Protein AF-A0A2I4AKD5-F1 (afdb_monomer)

Foldseek 3Di:
DDPCCVQWVQDFDDQPPLLPPDDPVLQQLLFQKAWDWDWAQDPDDRDIDTDDATFIFGFQNAVQLLLDADEPDQPDWFWEFADQDPPDPDGPDTDIDRNVSSVSLLVLLCVFAPVSVPPDHDPHHHYPDPPDPPPDDPPDDDPDDPDPPDDDVPPVPPPPPPVVPPPDDDDDDDDDDDDDDDDDDDDDDDDDDDDDDDDDDPPDDPDDDPDDDPDPCPDPDPPPVCVVVVVVPPRYHYGNRRPPTDTDDPQPDPLSVCSNRCSRVVNSPSDQNDDTPDDDDLVRSVCCVCPDPDNPQVPDPSSVVVSVNVNVVSVVVVVVVVCVVVPPDPDPPPD

Radius of gyration: 32.03 Å; Cα contacts (8 Å, |Δi|>4): 326; chains: 1; bounding box: 105×58×91 Å

Organism: Austrofundulus limnaeus (NCBI:txid52670)

InterPro domains:
  IPR046700 Domain of unknown function DUF6570 [PF20209] (1-125)

Secondary structure (DSSP, 8-state):
--HHHHHTT---PPPPHHHHT--HHHHHHT-SEEEEEEEEE-SSSS-EEEEEEEEEEE--HHHHHHTSPBPSSTT--EEEEE-SSTT-S--SEEEEE-HHHHHHHHHHHHHH-GGGTT----SS--B--TTS---------------S----TTGGGSSSSSSSSTTSS----------------------------------------SS------S----S-HHHHHHHTSS-EEEE-TTTTPPPB-TTTSTTHHHHH-TTT-TTS-S-TTS--SS---HHHHHHHHHTSSS-TTTS-HHHHHHHHHHHHHHHHHHHHHHHHHHT----SS--

Solvent-accessible surface area (backbone atoms only — not comparable to full-atom values): 21832 Å² total; per-residue (Å²): 131,60,70,71,33,73,73,37,60,50,68,78,77,80,65,54,77,60,48,64,84,57,51,75,62,46,50,55,58,73,12,50,20,49,76,47,62,47,74,40,77,44,100,65,83,90,40,74,42,77,56,79,70,76,42,34,21,46,30,46,40,50,68,47,55,70,73,46,64,31,61,92,47,80,86,48,67,45,39,36,33,40,24,75,39,79,88,48,92,66,60,81,46,76,46,68,38,44,59,56,53,52,52,48,29,50,57,50,34,36,76,54,14,73,92,34,57,84,65,69,74,78,92,77,54,61,72,60,49,96,86,56,77,91,80,76,79,86,86,72,87,76,91,72,81,79,75,93,80,81,81,73,82,74,71,80,72,71,72,76,67,68,73,69,69,79,79,74,83,86,90,83,83,88,80,90,87,88,85,87,83,87,84,85,85,90,78,91,82,86,90,86,88,84,87,89,81,95,80,80,78,93,80,73,82,92,79,74,80,96,64,97,65,83,74,85,63,91,66,88,66,70,81,53,63,61,64,58,60,52,63,73,43,92,64,67,47,78,45,32,45,42,46,97,49,64,72,53,57,74,93,76,43,81,59,45,68,22,36,42,36,41,62,82,22,48,56,51,62,57,47,89,86,57,92,49,87,60,87,73,51,63,66,58,49,48,50,57,46,46,72,35,93,62,45,75,46,58,72,32,66,68,52,47,54,50,51,50,50,56,37,50,53,51,51,51,52,50,52,52,54,51,48,60,62,67,65,56,70,80,60,92,68,90,120

Sequence (335 aa):
MPALAVANQMGLSEIPPELKDLNIMERHLISKCIPFAKIIPLPKGRQNLIRGNVVCVPSEIEQTVDALPRLRSESQVMRIKLKRKLCYKGHQLFQTVTWSKLIHALHKLKQIHPQYQNVTIRDEPLLCDPTLNDDDDDDENDNISMDDDDYDEADLMQVDSCEREALCESGREQDVDMVSCDGEEAERLQNEHPEQNDEENDEGQESSLPNGGYALESCLQPLDIGEEMLAFNDNVYCVAPAEGNNPVSFFRTPKLEAMAFPVQFPTGQNTLDEQRRIKVTPSTYFKSRLFNVDDRFARDTNYLFFAQFVTEIHLAKSSMTVQLRKGKTQTKDGR

Structure (mmCIF, N/CA/C/O backbone):
data_AF-A0A2I4AKD5-F1
#
_entry.id   AF-A0A2I4AKD5-F1
#
loop_
_atom_site.group_PDB
_atom_site.id
_atom_site.type_symbol
_atom_site.label_atom_id
_atom_site.label_alt_id
_atom_site.label_comp_id
_atom_site.label_asym_id
_atom_site.label_entity_id
_atom_site.label_seq_id
_atom_site.pdbx_PDB_ins_code
_atom_site.Cartn_x
_atom_site.Cartn_y
_atom_site.Cartn_z
_atom_site.occupancy
_atom_site.B_iso_or_equiv
_atom_site.auth_seq_id
_atom_site.auth_comp_id
_atom_site.auth_asym_id
_atom_site.auth_atom_id
_atom_site.pdbx_PDB_model_num
ATOM 1 N N . ME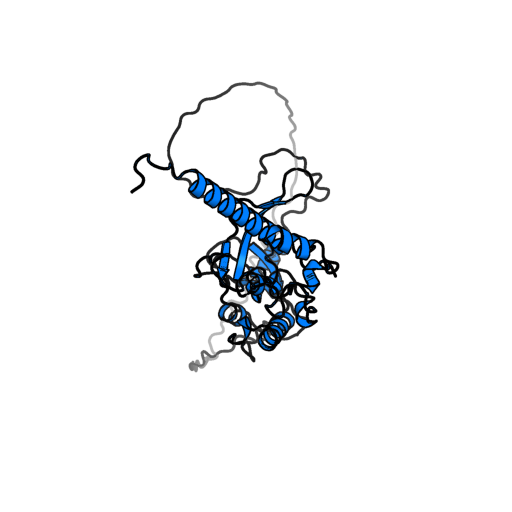T A 1 1 ? -7.512 -18.763 15.141 1.00 58.34 1 MET A N 1
ATOM 2 C CA . MET A 1 1 ? -8.076 -17.438 14.791 1.00 58.34 1 MET A CA 1
ATOM 3 C C . MET A 1 1 ? -8.796 -16.878 16.019 1.00 58.34 1 MET A C 1
ATOM 5 O O . MET A 1 1 ? -9.545 -17.639 16.622 1.00 58.34 1 MET A O 1
ATOM 9 N N . PRO A 1 2 ? -8.562 -15.620 16.440 1.00 66.06 2 PRO A N 1
ATOM 10 C CA . PRO A 1 2 ? -9.237 -15.038 17.605 1.00 66.06 2 PRO A CA 1
ATOM 11 C C . PRO A 1 2 ? -10.765 -15.011 17.437 1.00 66.06 2 PRO A C 1
ATOM 13 O O . PRO A 1 2 ? -11.256 -14.732 16.344 1.00 66.06 2 PRO A O 1
ATOM 16 N N . ALA A 1 3 ? -11.526 -15.234 18.514 1.00 69.62 3 ALA A N 1
ATOM 17 C CA . ALA A 1 3 ? -12.996 -15.278 18.464 1.00 69.62 3 ALA A CA 1
ATOM 18 C C . ALA A 1 3 ? -13.619 -13.992 17.881 1.00 69.62 3 ALA A C 1
ATOM 20 O O . ALA A 1 3 ? -14.575 -14.047 17.108 1.00 69.62 3 ALA A O 1
ATOM 21 N N . LEU A 1 4 ? -13.018 -12.833 18.180 1.00 70.81 4 LEU A N 1
ATOM 22 C CA . LEU A 1 4 ? -13.446 -11.533 17.658 1.00 70.81 4 LEU A CA 1
ATOM 23 C C . LEU A 1 4 ? -13.273 -11.421 16.134 1.00 70.81 4 LEU A C 1
ATOM 25 O O . LEU A 1 4 ? -14.047 -10.715 15.494 1.00 70.81 4 LEU A O 1
ATOM 29 N N . ALA A 1 5 ? -12.292 -12.123 15.556 1.00 66.62 5 ALA A N 1
ATOM 30 C CA . ALA A 1 5 ? -12.045 -12.135 14.116 1.00 66.62 5 ALA A CA 1
ATOM 31 C C . ALA A 1 5 ? -13.029 -13.035 13.359 1.00 66.62 5 ALA A C 1
ATOM 33 O O . ALA A 1 5 ? -13.502 -12.649 12.289 1.00 66.62 5 ALA A O 1
ATOM 34 N N . VAL A 1 6 ? -13.390 -14.180 13.950 1.00 69.56 6 VAL A N 1
ATOM 35 C CA . VAL A 1 6 ? -14.390 -15.110 13.397 1.00 69.56 6 VAL A CA 1
ATOM 36 C C . VAL A 1 6 ? -15.778 -14.462 13.368 1.00 69.56 6 VAL A C 1
ATOM 38 O O . VAL A 1 6 ? -16.487 -14.555 12.371 1.00 69.56 6 VAL A O 1
ATOM 41 N N . ALA A 1 7 ? -16.158 -13.749 14.432 1.00 74.12 7 ALA A N 1
ATOM 42 C CA . ALA A 1 7 ? -17.488 -13.150 14.549 1.00 74.12 7 ALA A CA 1
ATOM 43 C C . ALA A 1 7 ? -17.698 -11.869 13.709 1.00 74.12 7 ALA A C 1
ATOM 45 O O . ALA A 1 7 ? -18.845 -11.508 13.442 1.00 74.12 7 ALA A O 1
ATOM 46 N N . ASN A 1 8 ? -16.624 -11.174 13.300 1.00 83.00 8 ASN A N 1
ATOM 47 C CA . ASN A 1 8 ? -16.691 -9.822 12.715 1.00 83.00 8 ASN A CA 1
ATOM 48 C C . ASN A 1 8 ? -16.028 -9.672 11.341 1.00 83.00 8 ASN A C 1
ATOM 50 O O . ASN A 1 8 ? -15.549 -8.581 11.030 1.00 83.00 8 ASN A O 1
ATOM 54 N N . GLN A 1 9 ? -15.977 -10.732 10.528 1.00 80.75 9 GLN A N 1
ATOM 55 C CA . GLN A 1 9 ? -15.453 -10.629 9.156 1.00 80.75 9 GLN A CA 1
ATOM 56 C C . GLN A 1 9 ? -14.044 -9.995 9.146 1.00 80.75 9 GLN A C 1
ATOM 58 O O . GLN A 1 9 ? -13.773 -8.987 8.501 1.00 80.75 9 GLN A O 1
ATOM 63 N N . MET A 1 10 ? -13.136 -10.532 9.969 1.00 84.62 10 MET A N 1
ATOM 64 C CA . MET A 1 10 ? -11.718 -10.134 9.959 1.00 84.62 10 MET A CA 1
ATOM 65 C C . MET A 1 10 ? -10.811 -11.282 9.511 1.00 84.62 10 MET A C 1
ATOM 67 O O . MET A 1 10 ? -9.603 -11.250 9.746 1.00 84.62 10 MET A O 1
ATOM 71 N N . GLY A 1 11 ? -11.381 -12.290 8.844 1.00 86.44 11 GLY A N 1
ATOM 72 C CA . GLY A 1 11 ? -10.611 -13.338 8.182 1.00 86.44 11 GLY A CA 1
ATOM 73 C C . GLY A 1 11 ? -9.658 -12.754 7.136 1.00 86.44 11 GLY A C 1
ATOM 74 O O . GLY A 1 11 ? -9.883 -11.661 6.609 1.00 86.44 11 GLY A O 1
ATOM 75 N N . LEU A 1 12 ? -8.577 -13.472 6.859 1.00 89.38 12 LEU A N 1
ATOM 76 C CA . LEU A 1 12 ? -7.637 -13.135 5.795 1.00 89.38 12 LEU A CA 1
ATOM 77 C C . LEU A 1 12 ? -7.824 -14.116 4.648 1.00 89.38 12 LEU A C 1
ATOM 79 O O . LEU A 1 12 ? -7.925 -15.316 4.890 1.00 89.38 12 LEU A O 1
ATOM 83 N N . SER A 1 13 ? -7.867 -13.604 3.420 1.00 91.25 13 SER A N 1
ATOM 84 C CA . SER A 1 13 ? -7.759 -14.446 2.232 1.00 91.25 13 SER A CA 1
ATOM 85 C C . SER A 1 13 ? -6.303 -14.862 2.029 1.00 91.25 13 SER A C 1
ATOM 87 O O . SER A 1 13 ? -5.375 -14.120 2.379 1.00 91.25 13 SER A O 1
ATOM 89 N N . GLU A 1 14 ? -6.087 -16.034 1.444 1.00 93.81 14 GLU A N 1
ATOM 90 C CA . GLU A 1 14 ? -4.750 -16.442 1.016 1.00 93.81 14 GLU A CA 1
ATOM 91 C C . GLU A 1 14 ? -4.187 -15.441 -0.000 1.00 93.81 14 GLU A C 1
ATOM 93 O O . GLU A 1 14 ? -4.936 -14.847 -0.782 1.00 93.81 14 GLU A O 1
ATOM 98 N N . ILE A 1 15 ? -2.873 -15.202 0.064 1.00 95.94 15 ILE A N 1
ATOM 99 C CA . ILE A 1 15 ? -2.183 -14.376 -0.930 1.00 95.94 15 ILE A CA 1
ATOM 100 C C . ILE A 1 15 ? -1.961 -15.257 -2.161 1.00 95.94 15 ILE A C 1
ATOM 102 O O . ILE A 1 15 ? -1.300 -16.290 -2.030 1.00 95.94 15 ILE A O 1
ATOM 106 N N . PRO A 1 16 ? -2.481 -14.873 -3.337 1.00 96.75 16 PRO A N 1
ATOM 107 C CA . PRO A 1 16 ? -2.185 -15.575 -4.574 1.00 96.75 16 PRO A CA 1
ATOM 108 C C . PRO A 1 16 ? -0.674 -15.632 -4.850 1.00 96.75 16 PRO A C 1
ATOM 110 O O . PRO A 1 16 ? 0.037 -14.682 -4.504 1.00 96.75 16 PRO A O 1
ATOM 113 N N . PRO A 1 17 ? -0.163 -16.703 -5.482 1.00 96.44 17 PRO A N 1
ATOM 114 C CA . PRO A 1 17 ? 1.266 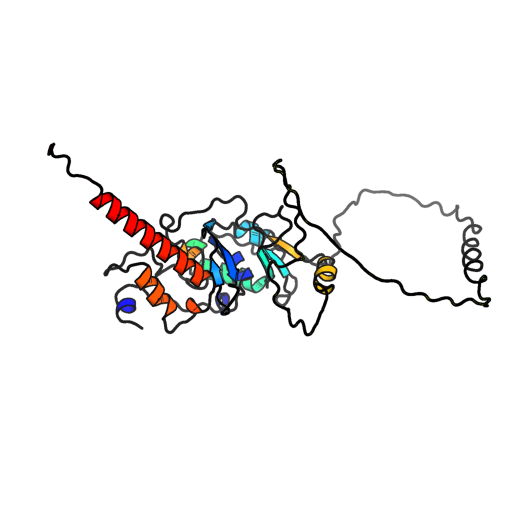-16.844 -5.767 1.00 96.44 17 PRO A CA 1
ATOM 115 C C . PRO A 1 17 ? 1.825 -15.671 -6.585 1.00 96.44 17 PRO A C 1
ATOM 117 O O . PRO A 1 17 ? 2.949 -15.244 -6.341 1.00 96.44 17 PRO A O 1
ATOM 120 N N . GLU A 1 18 ? 1.017 -15.081 -7.468 1.00 96.00 18 GLU A N 1
ATOM 121 C CA . GLU A 1 18 ? 1.384 -13.937 -8.308 1.00 96.00 18 GLU A CA 1
ATOM 122 C C . GLU A 1 18 ? 1.678 -12.661 -7.490 1.00 96.00 18 GLU A C 1
ATOM 124 O O . GLU A 1 18 ? 2.407 -11.787 -7.946 1.00 96.00 18 GLU A O 1
ATOM 129 N N . LEU A 1 19 ? 1.133 -12.550 -6.269 1.00 96.38 19 LEU A N 1
ATOM 130 C CA . LEU A 1 19 ? 1.314 -11.396 -5.375 1.00 96.38 19 LEU A CA 1
ATOM 131 C C . LEU A 1 19 ? 2.319 -11.650 -4.244 1.00 96.38 19 LEU A C 1
ATOM 133 O O . LEU A 1 19 ? 2.762 -10.710 -3.580 1.00 96.38 19 LEU A O 1
ATOM 137 N N . LYS A 1 20 ? 2.646 -12.917 -3.982 1.00 93.50 20 LYS A N 1
ATOM 138 C CA . LYS A 1 20 ? 3.402 -13.337 -2.797 1.00 93.50 20 LYS A CA 1
ATOM 139 C C . LYS A 1 20 ? 4.839 -12.816 -2.808 1.00 93.50 20 LYS A C 1
ATOM 141 O O . LYS A 1 20 ? 5.305 -12.300 -1.792 1.00 93.50 20 LYS A O 1
ATOM 146 N N . ASP A 1 21 ? 5.485 -12.890 -3.969 1.00 92.25 21 ASP A N 1
ATOM 147 C CA . ASP A 1 21 ? 6.924 -12.649 -4.135 1.00 92.25 21 ASP A CA 1
ATOM 148 C C . ASP A 1 21 ? 7.233 -11.297 -4.802 1.00 92.25 21 ASP A C 1
ATOM 150 O O . ASP A 1 21 ? 8.282 -11.130 -5.437 1.00 92.25 21 ASP A O 1
ATOM 154 N N . LEU A 1 22 ? 6.306 -10.339 -4.671 1.00 94.81 22 LEU A N 1
ATOM 155 C CA . LEU A 1 22 ? 6.487 -8.967 -5.137 1.00 94.81 22 LEU A CA 1
ATOM 156 C C . LEU A 1 22 ? 7.327 -8.154 -4.157 1.00 94.81 22 LEU A C 1
ATOM 158 O O . LEU A 1 22 ? 7.045 -8.126 -2.948 1.00 94.81 22 LEU A O 1
ATOM 162 N N . ASN A 1 23 ? 8.311 -7.438 -4.694 1.00 93.19 23 ASN A N 1
ATOM 163 C CA . ASN A 1 23 ? 9.131 -6.508 -3.931 1.00 93.19 23 ASN A CA 1
ATOM 164 C C . ASN A 1 23 ? 8.376 -5.201 -3.609 1.00 93.19 23 ASN A C 1
ATOM 166 O O . ASN A 1 23 ? 7.224 -5.001 -3.997 1.00 93.19 23 ASN A O 1
ATOM 170 N N . ILE A 1 24 ? 9.009 -4.307 -2.844 1.00 91.81 24 ILE A N 1
ATOM 171 C CA . ILE A 1 24 ? 8.368 -3.059 -2.416 1.00 91.81 24 ILE A CA 1
ATOM 172 C C . ILE A 1 24 ? 8.049 -2.140 -3.603 1.00 91.81 24 ILE A C 1
ATOM 174 O O . ILE A 1 24 ? 6.976 -1.540 -3.598 1.00 91.81 24 ILE A O 1
ATOM 178 N N . MET A 1 25 ? 8.903 -2.069 -4.628 1.00 92.81 25 MET A N 1
ATOM 179 C CA . MET A 1 25 ? 8.638 -1.282 -5.835 1.00 92.81 25 MET A CA 1
ATOM 180 C C . MET A 1 25 ? 7.449 -1.829 -6.630 1.00 92.81 25 MET A C 1
ATOM 182 O O . MET A 1 25 ? 6.505 -1.097 -6.907 1.00 92.81 25 MET A O 1
ATOM 186 N N . GLU A 1 26 ? 7.447 -3.128 -6.926 1.00 94.81 26 GLU A N 1
ATOM 187 C CA . GLU A 1 26 ? 6.365 -3.830 -7.624 1.00 94.81 26 GLU A CA 1
ATOM 188 C C . GLU A 1 26 ? 5.025 -3.626 -6.908 1.00 94.81 26 GLU A C 1
ATOM 190 O O . GLU A 1 26 ? 4.023 -3.303 -7.541 1.00 94.81 26 GLU A O 1
ATOM 195 N N . ARG A 1 27 ? 5.016 -3.712 -5.570 1.00 95.25 27 ARG A N 1
ATOM 196 C CA . ARG A 1 27 ? 3.836 -3.426 -4.738 1.00 95.25 27 ARG A CA 1
ATOM 197 C C . ARG A 1 27 ? 3.327 -1.992 -4.882 1.00 95.25 27 ARG A C 1
ATOM 199 O O . ARG A 1 27 ? 2.116 -1.790 -4.858 1.00 95.25 27 ARG A O 1
ATOM 206 N N . HIS A 1 28 ? 4.220 -1.009 -5.012 1.00 93.50 28 HIS A N 1
ATOM 207 C CA . HIS A 1 28 ? 3.832 0.389 -5.229 1.00 93.50 28 HIS A CA 1
ATOM 208 C C . HIS A 1 28 ? 3.265 0.601 -6.635 1.00 93.50 28 HIS A C 1
ATOM 210 O O . HIS A 1 28 ? 2.253 1.284 -6.769 1.00 93.50 28 HIS A O 1
ATOM 216 N N . LEU A 1 29 ? 3.863 -0.019 -7.657 1.00 94.56 29 LEU A N 1
ATOM 217 C CA . LEU A 1 29 ? 3.421 0.103 -9.050 1.00 94.56 29 LEU A CA 1
ATOM 218 C C . LEU A 1 29 ? 2.030 -0.497 -9.289 1.00 94.56 29 LEU A C 1
ATOM 220 O O . LEU A 1 29 ? 1.262 0.045 -10.076 1.00 94.56 29 LEU A O 1
ATOM 224 N N . ILE A 1 30 ? 1.669 -1.572 -8.581 1.00 96.06 30 ILE A N 1
ATOM 225 C CA . ILE A 1 30 ? 0.318 -2.154 -8.663 1.00 96.06 30 ILE A CA 1
ATOM 226 C C . ILE A 1 30 ? -0.694 -1.499 -7.720 1.00 96.06 30 ILE A C 1
ATOM 228 O O . ILE A 1 30 ? -1.870 -1.859 -7.749 1.00 96.06 30 ILE A O 1
ATOM 232 N N . SER A 1 31 ? -0.275 -0.604 -6.827 1.00 95.69 31 SER A N 1
ATOM 233 C CA . SER A 1 31 ? -1.166 -0.006 -5.834 1.00 95.69 31 SER A CA 1
ATOM 234 C C . SER A 1 31 ? -2.016 1.094 -6.464 1.00 95.69 31 SER A C 1
ATOM 236 O O . SER A 1 31 ? -1.486 1.964 -7.149 1.00 95.69 31 SER A O 1
ATOM 238 N N . LYS A 1 32 ? -3.333 1.097 -6.207 1.00 95.50 32 LYS A N 1
ATOM 239 C CA . LYS A 1 32 ? -4.233 2.179 -6.664 1.00 95.50 32 LYS A CA 1
ATOM 240 C C . LYS A 1 32 ? -4.112 3.432 -5.805 1.00 95.50 32 LYS A C 1
ATOM 242 O O . LYS A 1 32 ? -4.629 4.484 -6.179 1.00 95.50 32 LYS A O 1
ATOM 247 N N . CYS A 1 33 ? -3.468 3.336 -4.643 1.00 94.88 33 CYS A N 1
ATOM 248 C CA . CYS A 1 33 ? -3.247 4.482 -3.780 1.00 94.88 33 CYS A CA 1
ATOM 249 C C . CYS A 1 33 ? -1.945 4.348 -2.995 1.00 94.88 33 CYS A C 1
ATOM 251 O O . CYS A 1 33 ? -1.791 3.447 -2.183 1.00 94.88 33 CYS A O 1
ATOM 253 N N . ILE A 1 34 ? -1.015 5.276 -3.175 1.00 92.69 34 ILE A N 1
ATOM 254 C CA . ILE A 1 34 ? 0.286 5.204 -2.517 1.00 92.69 34 ILE A CA 1
ATOM 255 C C . ILE A 1 34 ? 0.242 6.012 -1.211 1.00 92.69 34 ILE A C 1
ATOM 257 O O . ILE A 1 34 ? -0.017 7.222 -1.250 1.00 92.69 34 ILE A O 1
ATOM 261 N N . PRO A 1 35 ? 0.483 5.383 -0.044 1.00 90.44 35 PRO A N 1
ATOM 262 C CA . PRO A 1 35 ? 0.664 6.099 1.208 1.00 90.44 35 PRO A CA 1
ATOM 263 C C . PRO A 1 35 ? 2.084 6.675 1.277 1.00 90.44 35 PRO A C 1
ATOM 265 O O . PRO A 1 35 ? 3.066 5.955 1.439 1.00 90.44 35 PRO A O 1
ATOM 268 N N . PHE A 1 36 ? 2.202 7.996 1.198 1.00 87.44 36 PH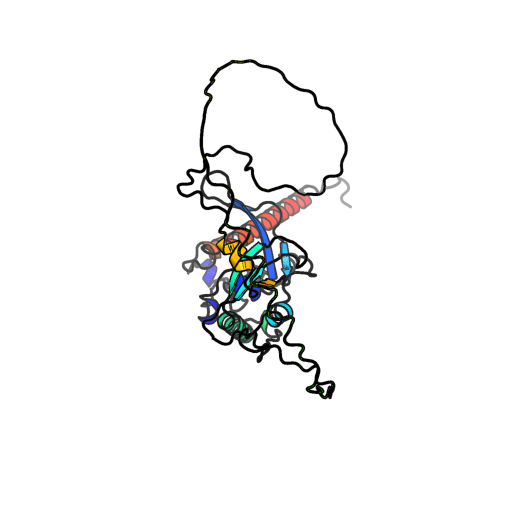E A N 1
ATOM 269 C CA . PHE A 1 36 ? 3.452 8.708 1.424 1.00 87.44 36 PHE A CA 1
ATOM 270 C C . PHE A 1 36 ? 3.589 9.089 2.896 1.00 87.44 36 PHE A C 1
ATOM 272 O O . PHE A 1 36 ? 2.750 9.795 3.460 1.00 87.44 36 PHE A O 1
ATOM 279 N N . ALA A 1 37 ? 4.692 8.657 3.500 1.00 86.69 37 ALA A N 1
ATOM 280 C CA . ALA A 1 37 ? 5.100 9.016 4.850 1.00 86.69 37 ALA A CA 1
ATOM 281 C C . ALA A 1 37 ? 6.598 9.343 4.860 1.00 86.69 37 ALA A C 1
ATOM 283 O O . ALA A 1 37 ? 7.380 8.713 4.146 1.00 86.69 37 ALA A O 1
ATOM 284 N N . LYS A 1 38 ? 7.019 10.313 5.681 1.00 85.75 38 LYS A N 1
ATOM 285 C CA . LYS A 1 38 ? 8.443 10.539 5.958 1.00 85.75 38 LYS A CA 1
ATOM 286 C C . LYS A 1 38 ? 8.826 9.709 7.178 1.00 85.75 38 LYS A C 1
ATOM 288 O O . LYS A 1 38 ? 8.549 10.105 8.306 1.00 85.75 38 LYS A O 1
ATOM 293 N N . ILE A 1 39 ? 9.427 8.552 6.936 1.00 84.94 39 ILE A N 1
ATOM 294 C CA . ILE A 1 39 ? 9.918 7.654 7.981 1.00 84.94 39 ILE A CA 1
ATOM 295 C C . ILE A 1 39 ? 11.392 7.980 8.213 1.00 84.94 39 ILE A C 1
ATOM 297 O O . ILE A 1 39 ? 12.177 7.962 7.270 1.00 84.94 39 ILE A O 1
ATOM 301 N N . ILE A 1 40 ? 11.758 8.306 9.450 1.00 85.56 40 ILE A N 1
ATOM 302 C CA . ILE A 1 40 ? 13.136 8.621 9.840 1.00 85.56 40 ILE A CA 1
ATOM 303 C C . ILE A 1 40 ? 13.626 7.633 10.903 1.00 85.56 40 ILE A C 1
ATOM 305 O O . ILE A 1 40 ? 12.863 7.313 11.819 1.00 85.56 40 ILE A O 1
ATOM 309 N N . PRO A 1 41 ? 14.874 7.148 10.829 1.00 88.88 41 PRO A N 1
ATOM 310 C CA . PRO A 1 41 ? 15.456 6.371 11.912 1.00 88.88 41 PRO A CA 1
ATOM 311 C C . PRO A 1 41 ? 15.703 7.269 13.129 1.00 88.88 41 PRO A C 1
ATOM 313 O O . PRO A 1 41 ? 16.150 8.410 13.005 1.00 88.88 41 PRO A O 1
ATOM 316 N N . LEU A 1 42 ? 15.401 6.761 14.321 1.00 87.75 42 LEU A N 1
ATOM 317 C CA . LEU A 1 42 ? 15.731 7.433 15.571 1.00 87.75 42 LEU A CA 1
ATOM 318 C C . LEU A 1 42 ? 17.205 7.189 15.935 1.00 87.75 42 LEU A C 1
ATOM 320 O O . LEU A 1 42 ? 17.713 6.091 15.695 1.00 87.75 42 LEU A O 1
ATOM 324 N N . PRO A 1 43 ? 17.884 8.156 16.589 1.00 87.62 43 PRO A N 1
ATOM 325 C CA . PRO A 1 43 ? 19.315 8.056 16.899 1.00 87.62 43 PRO A CA 1
ATOM 326 C C . PRO A 1 43 ? 19.712 6.827 17.726 1.00 87.62 43 PRO A C 1
ATOM 328 O O . PRO A 1 43 ? 20.869 6.417 17.721 1.00 87.62 43 PRO A O 1
ATOM 331 N N . LYS A 1 44 ? 18.774 6.250 18.488 1.00 87.19 44 LYS A N 1
ATOM 332 C CA . LYS A 1 44 ? 19.012 5.092 19.354 1.00 87.19 44 LYS A CA 1
ATOM 333 C C . LYS A 1 44 ? 17.883 4.076 19.213 1.00 87.19 44 LYS A C 1
ATOM 335 O O . LYS A 1 44 ? 16.717 4.440 19.103 1.00 87.19 44 LYS A O 1
ATOM 340 N N . GLY A 1 45 ? 18.239 2.794 19.282 1.00 80.94 45 GLY A N 1
ATOM 341 C CA . GLY A 1 45 ? 17.278 1.699 19.449 1.00 80.94 45 GLY A CA 1
ATOM 342 C C . GLY A 1 45 ? 16.768 1.031 18.171 1.00 80.94 45 GLY A C 1
ATOM 343 O O . GLY A 1 45 ? 15.853 0.223 18.274 1.00 80.94 45 GLY A O 1
ATOM 344 N N . ARG A 1 46 ? 17.339 1.323 16.988 1.00 82.75 46 ARG A N 1
ATOM 345 C CA . ARG A 1 46 ? 16.892 0.764 15.686 1.00 82.75 46 ARG A CA 1
ATOM 346 C C . ARG A 1 46 ? 15.391 0.978 15.414 1.00 82.75 46 ARG A C 1
ATOM 348 O O . ARG A 1 46 ? 14.771 0.215 14.680 1.00 82.75 46 ARG A O 1
ATOM 355 N N . GLN A 1 47 ? 14.803 1.992 16.048 1.00 86.75 47 GLN A N 1
ATOM 356 C CA . GLN A 1 47 ? 13.404 2.363 15.886 1.00 86.75 47 GLN A CA 1
ATOM 357 C C . GLN A 1 47 ? 13.276 3.440 14.817 1.00 86.75 47 GLN A C 1
ATOM 359 O O . GLN A 1 47 ? 14.167 4.267 14.651 1.00 86.75 47 GLN A O 1
ATOM 364 N N . ASN A 1 48 ? 12.134 3.450 14.142 1.00 86.62 48 ASN A N 1
ATOM 365 C CA . ASN A 1 48 ? 11.797 4.430 13.123 1.00 86.62 48 ASN A CA 1
ATOM 366 C C . ASN A 1 48 ? 10.609 5.278 13.610 1.00 86.62 48 ASN A C 1
ATOM 368 O O . ASN A 1 48 ? 9.714 4.769 14.284 1.00 86.62 48 ASN A O 1
ATOM 372 N N . LEU A 1 49 ? 10.598 6.563 13.262 1.00 84.94 49 LEU A N 1
ATOM 373 C CA . LEU A 1 49 ? 9.557 7.536 13.592 1.00 84.94 49 LEU A CA 1
ATOM 374 C C . LEU A 1 49 ? 8.919 8.079 12.307 1.00 84.94 49 LEU A C 1
ATOM 376 O O . LEU A 1 49 ? 9.620 8.372 11.340 1.00 84.94 49 LEU A O 1
ATOM 380 N N . ILE A 1 50 ? 7.600 8.289 12.317 1.00 85.94 50 ILE A N 1
ATOM 381 C CA . ILE A 1 50 ? 6.929 9.093 11.288 1.00 85.94 50 ILE A CA 1
ATOM 382 C C . ILE A 1 50 ? 7.118 10.573 11.618 1.00 85.94 50 ILE A C 1
ATOM 384 O O . ILE A 1 50 ? 6.707 11.041 12.679 1.00 85.94 50 ILE A O 1
ATOM 388 N N . ARG A 1 51 ? 7.693 11.331 10.686 1.00 84.75 51 ARG A N 1
ATOM 389 C CA . ARG A 1 51 ? 7.760 12.790 10.754 1.00 84.75 51 ARG A CA 1
ATOM 390 C C . ARG A 1 51 ? 6.666 13.399 9.879 1.00 84.75 51 ARG A C 1
ATOM 392 O O . ARG A 1 51 ? 6.717 13.307 8.657 1.00 84.75 51 ARG A O 1
ATOM 399 N N . GLY A 1 52 ? 5.718 14.090 10.505 1.00 83.81 52 GLY A N 1
ATOM 400 C CA . GLY A 1 52 ? 4.632 14.777 9.805 1.00 83.81 52 GLY A CA 1
ATOM 401 C C . GLY A 1 52 ? 3.441 13.870 9.489 1.00 83.81 52 GLY A C 1
ATOM 402 O O . GLY A 1 52 ? 3.188 12.891 10.184 1.00 83.81 52 GLY A O 1
ATOM 403 N N . ASN A 1 53 ? 2.674 14.245 8.466 1.00 82.38 53 ASN A N 1
ATOM 404 C CA . ASN A 1 53 ? 1.420 13.587 8.102 1.00 82.38 53 ASN A CA 1
ATOM 405 C C . ASN A 1 53 ? 1.652 12.405 7.143 1.00 82.38 53 ASN A C 1
ATOM 407 O O . ASN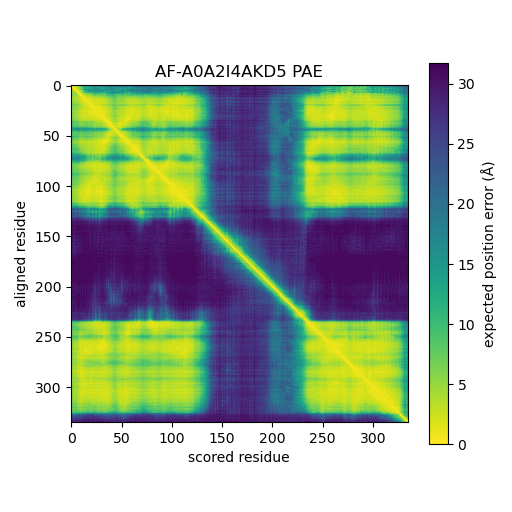 A 1 53 ? 2.559 12.464 6.312 1.00 82.38 53 ASN A O 1
ATOM 411 N N . VAL A 1 54 ? 0.793 11.381 7.198 1.00 87.31 54 VAL A N 1
ATOM 412 C CA . VAL A 1 54 ? 0.724 10.354 6.145 1.00 87.31 54 VAL A CA 1
ATOM 413 C C . VAL A 1 54 ? -0.350 10.763 5.147 1.00 87.31 54 VAL A C 1
ATOM 415 O O . VAL A 1 54 ? -1.509 10.974 5.512 1.00 87.31 54 VAL A O 1
ATOM 418 N N . VAL A 1 55 ? 0.031 10.886 3.879 1.00 88.56 55 VAL A N 1
ATOM 419 C CA . VAL A 1 55 ? -0.876 11.281 2.796 1.00 88.56 55 VAL A CA 1
ATOM 420 C C . VAL A 1 55 ? -1.042 10.128 1.822 1.00 88.56 55 VAL A C 1
ATOM 422 O O . VAL A 1 55 ? -0.068 9.548 1.367 1.00 88.56 55 VAL A O 1
ATOM 425 N N . CYS A 1 56 ? -2.283 9.770 1.521 1.00 91.75 56 CYS A N 1
ATOM 426 C CA . CYS A 1 56 ? -2.595 8.721 0.557 1.00 91.75 56 CYS A CA 1
ATOM 427 C C . CYS A 1 56 ? -2.961 9.397 -0.759 1.00 91.75 56 CYS A C 1
ATOM 429 O O . CYS A 1 56 ? -3.873 10.221 -0.766 1.00 91.75 56 CYS A O 1
ATOM 431 N N . VAL A 1 57 ? -2.252 9.100 -1.843 1.00 93.44 57 VAL A N 1
ATOM 432 C CA . VAL A 1 57 ? -2.487 9.737 -3.148 1.00 93.44 57 VAL A CA 1
ATOM 433 C C . VAL A 1 57 ? -2.866 8.661 -4.166 1.00 93.44 57 VAL A C 1
ATOM 435 O O . VAL A 1 57 ? -2.208 7.619 -4.198 1.00 93.44 57 VAL A O 1
ATOM 438 N N . PRO A 1 58 ? -3.942 8.844 -4.950 1.00 95.38 58 PRO A N 1
ATOM 439 C CA . PRO A 1 58 ? -4.297 7.927 -6.028 1.00 95.38 58 PRO A CA 1
ATOM 440 C C . PRO A 1 58 ? -3.159 7.755 -7.039 1.00 95.38 58 PRO A C 1
ATOM 442 O O . PRO A 1 58 ? -2.413 8.694 -7.309 1.00 95.38 58 PRO A O 1
ATOM 445 N N . SER A 1 59 ? -3.037 6.544 -7.567 1.00 94.38 59 SER A N 1
ATOM 446 C CA . SER A 1 59 ? -1.990 6.135 -8.503 1.00 94.38 59 SER A CA 1
ATOM 447 C C . SER A 1 59 ? -2.589 5.856 -9.881 1.00 94.38 59 SER A C 1
ATOM 449 O O . SER A 1 59 ? -3.549 5.087 -9.990 1.00 94.38 59 SER A O 1
ATOM 451 N N . GLU A 1 60 ? -2.001 6.445 -10.919 1.00 94.00 60 GLU A N 1
ATOM 452 C CA . GLU A 1 60 ? -2.309 6.184 -12.326 1.00 94.00 60 GLU A CA 1
ATOM 453 C C . GLU A 1 60 ? -1.544 4.945 -12.806 1.00 94.00 60 GLU A C 1
ATOM 455 O O . GLU A 1 60 ? -0.520 5.032 -13.489 1.00 94.00 60 GLU A O 1
ATOM 460 N N . ILE A 1 61 ? -2.032 3.767 -12.401 1.00 92.50 61 ILE A N 1
ATOM 461 C CA . ILE A 1 61 ? -1.392 2.476 -12.705 1.00 92.50 61 ILE A CA 1
ATOM 462 C C . ILE A 1 61 ? -1.221 2.294 -14.214 1.00 92.50 61 ILE A C 1
ATOM 464 O O . ILE A 1 61 ? -0.145 1.915 -14.655 1.00 92.50 61 ILE A O 1
ATOM 468 N N . GLU A 1 62 ? -2.261 2.577 -14.998 1.00 91.00 62 GLU A N 1
ATOM 469 C CA . GLU A 1 62 ? -2.274 2.334 -16.447 1.00 91.00 62 GLU A CA 1
ATOM 470 C C . GLU A 1 62 ? -1.185 3.146 -17.143 1.00 91.00 62 GLU A C 1
ATOM 472 O O . GLU A 1 62 ? -0.310 2.579 -17.782 1.00 91.00 62 GLU A O 1
ATOM 477 N N . GLN A 1 63 ? -1.158 4.459 -16.905 1.00 89.81 63 GLN A N 1
ATOM 478 C CA . GLN A 1 63 ? -0.153 5.359 -17.475 1.00 89.81 63 GLN A CA 1
ATOM 479 C C . GLN A 1 63 ? 1.269 4.961 -17.062 1.00 89.81 63 GLN A C 1
ATOM 481 O O . GLN A 1 63 ? 2.199 5.033 -17.859 1.00 89.81 63 GLN A O 1
ATOM 486 N N . THR A 1 64 ? 1.438 4.527 -15.812 1.00 89.75 64 THR A N 1
ATOM 487 C CA . THR A 1 64 ? 2.753 4.169 -15.271 1.00 89.75 64 THR A CA 1
ATOM 488 C C . THR A 1 64 ? 3.269 2.856 -15.837 1.00 89.75 64 THR A C 1
ATOM 490 O O . THR A 1 64 ? 4.447 2.751 -16.161 1.00 89.75 64 THR A O 1
ATOM 493 N N . VAL A 1 65 ? 2.405 1.848 -15.927 1.00 87.81 65 VAL A N 1
ATOM 494 C CA . VAL A 1 65 ? 2.752 0.535 -16.475 1.00 87.81 65 VAL A CA 1
ATOM 495 C C . VAL A 1 65 ? 2.972 0.656 -17.980 1.00 87.81 65 VAL A C 1
ATOM 497 O O . VAL A 1 65 ? 3.960 0.138 -18.474 1.00 87.81 65 VAL A O 1
ATOM 500 N N . ASP A 1 66 ? 2.139 1.418 -18.687 1.00 86.00 66 ASP A N 1
ATOM 501 C CA . ASP A 1 66 ? 2.262 1.651 -20.130 1.00 86.00 66 ASP A CA 1
ATOM 502 C C . ASP A 1 66 ? 3.541 2.398 -20.531 1.00 86.00 66 ASP A C 1
ATOM 504 O O . ASP A 1 66 ? 4.021 2.232 -21.651 1.00 86.00 66 ASP A O 1
ATOM 508 N N . ALA A 1 67 ? 4.084 3.229 -19.637 1.00 85.56 67 ALA A N 1
ATOM 509 C CA . ALA A 1 67 ? 5.345 3.934 -19.854 1.00 85.56 67 ALA A CA 1
ATOM 510 C C . ALA A 1 67 ? 6.580 3.030 -19.693 1.00 85.56 67 ALA A C 1
ATOM 512 O O . ALA A 1 67 ? 7.683 3.426 -20.067 1.00 85.56 67 ALA A O 1
ATOM 513 N N . LEU A 1 68 ? 6.421 1.841 -19.106 1.00 86.69 68 LEU A N 1
ATOM 514 C CA . LEU A 1 68 ? 7.505 0.885 -18.926 1.00 86.69 68 LEU A CA 1
ATOM 515 C C . LEU A 1 68 ? 7.546 -0.083 -20.117 1.00 86.69 68 LEU A C 1
ATOM 517 O O . LEU A 1 68 ? 6.513 -0.645 -20.490 1.00 86.69 68 LEU A O 1
ATOM 521 N N . PRO A 1 69 ? 8.723 -0.321 -20.711 1.00 82.44 69 PRO A N 1
ATOM 522 C CA . PRO A 1 69 ? 8.818 -1.213 -21.852 1.00 82.44 69 PRO A CA 1
ATOM 523 C C . PRO A 1 69 ? 8.748 -2.687 -21.450 1.00 82.44 69 PRO A C 1
ATOM 525 O O . PRO A 1 69 ? 9.099 -3.085 -20.334 1.00 82.44 69 PRO A O 1
ATOM 528 N N . ARG A 1 70 ? 8.368 -3.533 -22.413 1.00 76.75 70 ARG A N 1
ATOM 529 C CA . ARG A 1 70 ? 8.537 -4.979 -22.279 1.00 76.75 70 ARG A CA 1
ATOM 530 C C . ARG A 1 70 ? 9.987 -5.345 -22.551 1.00 76.75 70 ARG A C 1
ATOM 532 O O . ARG A 1 70 ? 10.580 -4.930 -23.540 1.00 76.75 70 ARG A O 1
ATOM 539 N N . LEU A 1 71 ? 10.517 -6.202 -21.691 1.00 75.06 71 LEU A N 1
ATOM 540 C CA . LEU A 1 71 ? 11.818 -6.836 -21.861 1.00 75.06 71 LEU A CA 1
ATOM 541 C C . LEU A 1 71 ? 11.697 -8.135 -22.677 1.00 75.06 71 LEU A C 1
ATOM 543 O O . LEU A 1 71 ? 10.695 -8.847 -22.569 1.00 75.06 71 LEU A O 1
ATOM 547 N N . ARG A 1 72 ? 12.735 -8.467 -23.460 1.00 71.12 72 ARG A N 1
ATOM 548 C CA . ARG A 1 72 ? 12.784 -9.665 -24.325 1.00 71.12 72 ARG A CA 1
ATOM 549 C C . ARG A 1 72 ? 12.690 -10.964 -23.522 1.00 71.12 72 ARG A C 1
ATOM 551 O O . ARG A 1 72 ? 12.022 -11.903 -23.946 1.00 71.12 72 ARG A O 1
ATOM 558 N N . SER A 1 73 ? 13.366 -11.024 -22.374 1.00 74.69 73 SER A N 1
ATOM 559 C CA . SER A 1 73 ? 13.367 -12.204 -21.504 1.00 74.69 73 SER A CA 1
ATOM 560 C C . SER A 1 73 ? 12.526 -11.984 -20.251 1.00 74.69 73 SER A C 1
ATOM 562 O O . SER A 1 73 ? 12.630 -10.952 -19.592 1.00 74.69 73 SER A O 1
ATOM 564 N N . GLU A 1 74 ? 11.775 -13.008 -19.843 1.00 74.31 74 GLU A N 1
ATOM 565 C CA . GLU A 1 74 ? 11.023 -13.009 -18.580 1.00 74.31 74 GLU A CA 1
ATOM 566 C C . GLU A 1 74 ? 11.918 -12.919 -17.335 1.00 74.31 74 GLU A C 1
ATOM 568 O O . GLU A 1 74 ? 11.437 -12.558 -16.261 1.00 74.31 74 GLU A O 1
ATOM 573 N N . SER A 1 75 ? 13.207 -13.248 -17.475 1.00 75.62 75 SER A N 1
ATOM 574 C CA . SER A 1 75 ? 14.206 -13.172 -16.405 1.00 75.62 75 SER A CA 1
ATOM 575 C C . SER A 1 75 ? 14.910 -11.817 -16.318 1.00 75.62 75 SER A C 1
ATOM 577 O O . SER A 1 75 ? 15.704 -11.605 -15.402 1.00 75.62 75 SER A O 1
ATOM 579 N N . GLN A 1 76 ? 14.689 -10.921 -17.284 1.00 78.06 76 GLN A N 1
ATOM 580 C CA . GLN A 1 76 ? 15.285 -9.590 -17.258 1.00 78.06 76 GLN A CA 1
ATOM 581 C C . GLN A 1 76 ? 14.572 -8.707 -16.229 1.00 78.06 76 GLN A C 1
ATOM 583 O O . GLN A 1 76 ? 13.374 -8.836 -15.968 1.00 78.06 76 GLN A O 1
ATOM 588 N N . VAL A 1 77 ? 15.338 -7.787 -15.648 1.00 86.25 77 VAL A N 1
ATOM 589 C CA . VAL A 1 77 ? 14.859 -6.838 -14.645 1.00 86.25 77 VAL A CA 1
ATOM 590 C C . VAL A 1 77 ? 15.145 -5.413 -15.102 1.00 86.25 77 VAL A C 1
ATOM 592 O O . VAL A 1 77 ? 16.206 -5.136 -15.656 1.00 86.25 77 VAL A O 1
ATOM 595 N N . MET A 1 78 ? 14.208 -4.503 -14.846 1.00 86.88 78 MET A N 1
ATOM 596 C CA . MET A 1 78 ? 14.354 -3.071 -15.119 1.00 86.88 78 MET A CA 1
ATOM 597 C C . MET A 1 78 ? 14.723 -2.337 -13.845 1.00 86.88 78 MET A C 1
ATOM 599 O O . MET A 1 78 ? 14.159 -2.620 -12.791 1.00 86.88 78 MET A O 1
ATOM 603 N N . ARG A 1 79 ? 15.622 -1.359 -13.926 1.00 89.94 79 ARG A N 1
ATOM 604 C CA . ARG A 1 79 ? 15.924 -0.481 -12.792 1.00 89.94 79 ARG A CA 1
ATOM 605 C C . ARG A 1 79 ? 14.954 0.690 -12.815 1.00 89.94 79 ARG A C 1
ATOM 607 O O . ARG A 1 79 ? 14.902 1.423 -13.796 1.00 89.94 79 ARG A O 1
ATOM 614 N N . ILE A 1 80 ? 14.186 0.855 -11.742 1.00 91.75 80 ILE A N 1
ATOM 615 C CA . ILE A 1 80 ? 13.126 1.860 -11.666 1.00 91.75 80 ILE A CA 1
ATOM 616 C C . ILE A 1 80 ? 13.381 2.799 -10.492 1.00 91.75 80 ILE A C 1
ATOM 618 O O . ILE A 1 80 ? 13.571 2.354 -9.359 1.00 91.75 80 ILE A O 1
ATOM 622 N N . LYS A 1 81 ? 13.346 4.107 -10.759 1.00 92.81 81 LYS A N 1
ATOM 623 C CA . LYS A 1 81 ? 13.303 5.182 -9.763 1.00 92.81 81 LYS A CA 1
ATOM 624 C C . LYS A 1 81 ? 11.852 5.632 -9.588 1.00 92.81 81 LYS A C 1
ATOM 626 O O . LYS A 1 81 ? 11.283 6.256 -10.481 1.00 92.81 81 LYS A O 1
ATOM 631 N N . LEU A 1 82 ? 11.264 5.354 -8.426 1.00 91.31 82 LEU A N 1
ATOM 632 C CA . LEU A 1 82 ? 9.966 5.900 -8.028 1.00 91.31 82 LEU A CA 1
ATOM 633 C C . LEU A 1 82 ? 10.160 7.310 -7.486 1.00 91.31 82 LEU A C 1
ATOM 635 O O . LEU A 1 82 ? 10.851 7.518 -6.483 1.00 91.31 82 LEU A O 1
ATOM 639 N N . LYS A 1 83 ? 9.527 8.282 -8.127 1.00 91.19 83 LYS A N 1
ATOM 640 C CA . LYS A 1 83 ? 9.631 9.701 -7.795 1.00 91.19 83 LYS A CA 1
ATOM 641 C C . LYS A 1 83 ? 8.267 10.229 -7.367 1.00 91.19 83 LYS A C 1
ATOM 643 O O . LYS A 1 83 ? 7.226 9.687 -7.719 1.00 91.19 83 LYS A O 1
ATOM 648 N N . ARG A 1 84 ? 8.273 11.313 -6.587 1.00 87.62 84 ARG A N 1
ATOM 649 C CA . ARG A 1 84 ? 7.038 12.045 -6.244 1.00 87.62 84 ARG A CA 1
ATOM 650 C C . ARG A 1 84 ? 6.526 12.873 -7.420 1.00 87.62 84 ARG A C 1
ATOM 652 O O . ARG A 1 84 ? 5.324 13.017 -7.588 1.00 87.62 84 ARG A O 1
ATOM 659 N N . LYS A 1 85 ? 7.468 13.428 -8.178 1.00 89.00 85 LYS A N 1
ATOM 660 C CA . LYS A 1 85 ? 7.277 14.125 -9.446 1.00 89.00 85 LYS A CA 1
ATOM 661 C C . LYS A 1 85 ? 8.454 13.794 -10.346 1.00 89.00 85 LYS A C 1
ATOM 663 O O . LYS A 1 85 ? 9.580 13.687 -9.843 1.00 89.00 85 LYS A O 1
ATOM 668 N N . LEU A 1 86 ? 8.226 13.663 -11.644 1.00 89.06 86 LEU A N 1
ATOM 669 C CA . LEU A 1 86 ? 9.282 13.365 -12.607 1.00 89.06 86 LEU A CA 1
ATOM 670 C C . LEU A 1 86 ? 10.353 14.465 -12.641 1.00 89.06 86 LEU A C 1
ATOM 672 O O . LEU A 1 86 ? 11.538 14.142 -12.735 1.00 89.06 86 LEU A O 1
ATOM 676 N N . CYS A 1 87 ? 9.962 15.732 -12.451 1.00 88.31 87 CYS A N 1
ATOM 677 C CA . CYS A 1 87 ? 10.864 16.890 -12.472 1.00 88.31 87 CYS A CA 1
ATOM 678 C C . CYS A 1 87 ? 11.842 16.981 -11.285 1.00 88.31 87 CYS A C 1
ATOM 680 O O . CYS A 1 87 ? 12.817 17.725 -11.349 1.00 88.31 87 CYS A O 1
ATOM 682 N N . TYR A 1 88 ? 11.613 16.253 -10.188 1.00 87.12 88 TYR A N 1
ATOM 683 C CA . TYR A 1 88 ? 12.492 16.316 -9.014 1.00 87.12 88 TYR A CA 1
ATOM 684 C C . TYR A 1 88 ? 13.799 15.566 -9.258 1.00 87.12 88 TYR A C 1
ATOM 686 O O . TYR A 1 88 ? 13.779 14.497 -9.844 1.00 87.12 88 TYR A O 1
ATOM 694 N N . LYS A 1 89 ? 14.948 16.060 -8.782 1.00 86.75 89 LYS A N 1
ATOM 695 C CA . LYS A 1 89 ? 16.223 15.328 -8.938 1.00 86.75 89 LYS A CA 1
ATOM 696 C C . LYS A 1 89 ? 16.238 14.025 -8.120 1.00 86.75 89 LYS A C 1
ATOM 698 O O . LYS A 1 89 ? 16.645 12.978 -8.617 1.00 86.75 89 LYS A O 1
ATOM 703 N N . GLY A 1 90 ? 15.724 14.078 -6.889 1.00 85.00 90 GLY A N 1
ATOM 704 C CA . GLY A 1 90 ? 15.655 12.931 -5.981 1.00 85.00 90 GLY A CA 1
ATOM 705 C C . GLY A 1 90 ? 14.584 11.895 -6.345 1.00 85.00 90 GLY A C 1
ATOM 706 O O . GLY A 1 90 ? 13.606 12.178 -7.043 1.00 85.00 90 GLY A O 1
ATOM 707 N N . HIS A 1 91 ? 14.749 10.686 -5.813 1.00 88.06 91 HIS A N 1
ATOM 708 C CA . HIS A 1 91 ? 13.784 9.590 -5.892 1.00 88.06 91 HIS A CA 1
ATOM 709 C C . HIS A 1 91 ? 13.457 9.083 -4.481 1.00 88.06 91 HIS A C 1
ATOM 711 O O . HIS A 1 91 ? 14.255 9.221 -3.560 1.00 88.06 91 HIS A O 1
ATOM 717 N N . GLN A 1 92 ? 12.262 8.529 -4.290 1.00 84.88 92 GLN A N 1
ATOM 718 C CA . GLN A 1 92 ? 11.844 7.963 -3.005 1.00 84.88 92 GLN A CA 1
ATOM 719 C C . GLN A 1 92 ? 12.302 6.515 -2.839 1.00 84.88 92 GLN A C 1
ATOM 721 O O . GLN A 1 92 ? 12.602 6.086 -1.729 1.00 84.88 92 GLN A O 1
ATOM 726 N N . LEU A 1 93 ? 12.288 5.755 -3.931 1.00 87.81 93 LEU A N 1
ATOM 727 C CA . LEU A 1 93 ? 12.669 4.352 -3.949 1.00 87.81 93 LEU A CA 1
ATOM 728 C C . LEU A 1 93 ? 13.382 4.065 -5.268 1.00 87.81 93 LEU A C 1
ATOM 730 O O . LEU A 1 93 ? 12.928 4.509 -6.322 1.00 87.81 93 LEU A O 1
ATOM 734 N N . PHE A 1 94 ? 14.483 3.327 -5.205 1.00 91.69 94 PHE A N 1
ATOM 735 C CA . PHE A 1 94 ? 15.205 2.840 -6.372 1.00 91.69 94 PHE A CA 1
ATOM 736 C C . PHE A 1 94 ? 15.392 1.339 -6.223 1.00 91.69 94 PHE A C 1
ATOM 738 O O . PHE A 1 94 ? 15.986 0.870 -5.255 1.00 91.69 94 PHE A O 1
ATOM 745 N N . GLN A 1 95 ? 14.786 0.575 -7.127 1.00 91.81 95 GLN A N 1
ATOM 746 C CA . GLN A 1 95 ? 14.820 -0.880 -7.071 1.00 91.81 95 GLN A CA 1
ATOM 747 C C . GLN A 1 95 ? 14.647 -1.473 -8.466 1.00 91.81 95 GLN A C 1
ATOM 749 O O . GLN A 1 95 ? 14.148 -0.822 -9.385 1.00 91.81 95 GLN A O 1
ATOM 754 N N . THR A 1 96 ? 15.046 -2.729 -8.618 1.00 91.25 96 THR A N 1
ATOM 755 C CA . THR A 1 96 ? 14.753 -3.519 -9.806 1.00 91.25 96 THR A CA 1
ATOM 756 C C . THR A 1 96 ? 13.317 -4.042 -9.796 1.00 91.25 96 THR A C 1
ATOM 758 O O . THR A 1 96 ? 12.759 -4.349 -8.744 1.00 91.25 96 THR A O 1
ATOM 761 N N . VAL A 1 97 ? 12.709 -4.158 -10.971 1.00 91.06 97 VAL A N 1
ATOM 762 C CA . VAL A 1 97 ? 11.347 -4.663 -11.173 1.00 91.06 97 VAL A CA 1
ATOM 763 C C . VAL A 1 97 ? 11.359 -5.688 -12.290 1.00 91.06 97 VAL A C 1
ATOM 765 O O . VAL A 1 97 ? 11.991 -5.477 -13.325 1.00 91.06 97 VAL A O 1
ATOM 768 N N . THR A 1 98 ? 10.648 -6.796 -12.088 1.00 90.00 98 THR A N 1
ATOM 769 C CA . THR A 1 98 ? 10.457 -7.801 -13.138 1.00 90.00 98 THR A CA 1
ATOM 770 C C . THR A 1 98 ? 9.141 -7.527 -13.858 1.00 90.00 98 THR A C 1
ATOM 772 O O . THR A 1 98 ? 8.075 -7.573 -13.240 1.00 90.00 98 THR A O 1
ATOM 775 N N . TRP A 1 99 ? 9.195 -7.273 -15.167 1.00 87.06 99 TRP A N 1
ATOM 776 C CA . TRP A 1 99 ? 8.006 -6.927 -15.956 1.00 87.06 99 TRP A CA 1
ATOM 777 C C . TRP A 1 99 ? 6.912 -8.004 -15.894 1.00 87.06 99 TRP A C 1
ATOM 779 O O . TRP A 1 99 ? 5.750 -7.712 -15.615 1.00 87.06 99 TRP A O 1
ATOM 789 N N . SER A 1 100 ? 7.293 -9.271 -16.069 1.00 88.00 100 SER A N 1
ATOM 790 C CA . SER A 1 100 ? 6.368 -10.412 -16.042 1.00 88.00 100 SER A CA 1
ATOM 791 C C . SER A 1 100 ? 5.612 -10.521 -14.712 1.00 88.00 100 SER A C 1
ATOM 793 O O . SER A 1 100 ? 4.395 -10.704 -14.705 1.00 88.00 100 SER A O 1
ATOM 795 N N . LYS A 1 101 ? 6.299 -10.334 -13.574 1.00 91.81 101 LYS A N 1
ATOM 796 C CA . LYS A 1 101 ? 5.669 -10.329 -12.242 1.00 91.81 101 LYS A CA 1
ATOM 797 C C . LYS A 1 101 ? 4.630 -9.222 -12.109 1.00 91.81 101 LYS A C 1
ATOM 799 O O . LYS A 1 101 ? 3.543 -9.476 -11.593 1.00 91.81 101 LYS A O 1
ATOM 804 N N . LEU A 1 102 ? 4.958 -8.019 -12.580 1.00 91.50 102 LEU A N 1
ATOM 805 C CA . LEU A 1 102 ? 4.073 -6.860 -12.514 1.00 91.50 102 LEU A CA 1
ATOM 806 C C . LEU A 1 102 ? 2.766 -7.116 -13.279 1.00 91.50 102 LEU A C 1
ATOM 808 O O . LEU A 1 102 ? 1.679 -6.931 -12.728 1.00 91.50 102 LEU A O 1
ATOM 812 N N . ILE A 1 103 ? 2.866 -7.616 -14.513 1.00 91.44 103 ILE A N 1
ATOM 813 C CA . ILE A 1 103 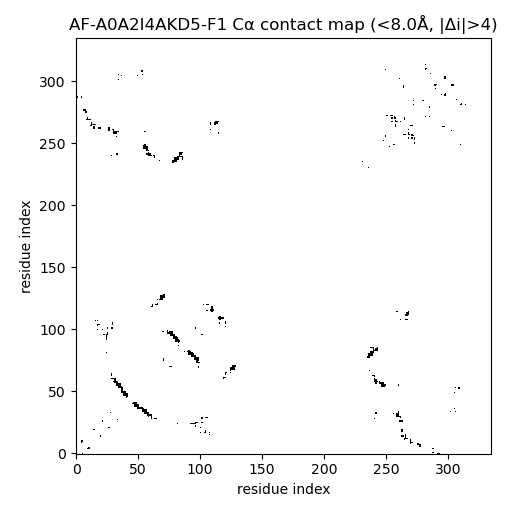? 1.703 -7.913 -15.358 1.00 91.44 103 ILE A CA 1
ATOM 814 C C . ILE A 1 103 ? 0.875 -9.071 -14.794 1.00 91.44 103 ILE A C 1
ATOM 816 O O . ILE A 1 103 ? -0.344 -8.945 -14.666 1.00 91.44 103 ILE A O 1
ATOM 820 N N . HIS A 1 104 ? 1.508 -10.169 -14.367 1.00 92.94 104 HIS A N 1
ATOM 821 C CA . HIS A 1 104 ? 0.795 -11.288 -13.741 1.00 92.94 104 HIS A CA 1
ATOM 822 C C . HIS A 1 104 ? 0.052 -10.863 -12.468 1.00 92.94 104 HIS A C 1
ATOM 824 O O . HIS A 1 104 ? -1.100 -11.255 -12.265 1.00 92.94 104 HIS A O 1
ATOM 830 N N . ALA A 1 105 ? 0.670 -10.023 -11.635 1.00 95.69 105 ALA A N 1
ATOM 831 C CA . ALA A 1 105 ? 0.044 -9.465 -10.443 1.00 95.69 105 ALA A CA 1
ATOM 832 C C . ALA A 1 105 ? -1.199 -8.629 -10.781 1.00 95.69 105 ALA A C 1
ATOM 834 O O . ALA A 1 105 ? -2.251 -8.805 -10.161 1.00 95.69 105 ALA A O 1
ATOM 835 N N . LEU A 1 106 ? -1.107 -7.754 -11.784 1.00 95.00 106 LEU A N 1
ATOM 836 C CA . LEU A 1 106 ? -2.218 -6.907 -12.221 1.00 95.00 106 LEU A CA 1
ATOM 837 C C . LEU A 1 106 ? -3.358 -7.718 -12.854 1.00 95.00 106 LEU A C 1
ATOM 839 O O . LEU A 1 106 ? -4.521 -7.504 -12.503 1.00 95.00 106 LEU A O 1
ATOM 843 N N . HIS A 1 107 ? -3.046 -8.703 -13.702 1.00 94.62 107 HIS A N 1
ATOM 844 C CA . HIS A 1 107 ? -4.034 -9.649 -14.234 1.00 94.62 107 HIS A CA 1
ATOM 845 C C . HIS A 1 107 ? -4.740 -10.407 -13.118 1.00 94.62 107 HIS A C 1
ATOM 847 O O . HIS A 1 107 ? -5.967 -10.542 -13.136 1.00 94.62 107 HIS A O 1
ATOM 853 N N . LYS A 1 108 ? -3.989 -10.853 -12.106 1.00 96.12 108 LYS A N 1
ATOM 854 C CA . LYS A 1 108 ? -4.578 -11.534 -10.961 1.00 96.12 108 LYS A CA 1
ATOM 855 C C . LYS A 1 108 ? -5.524 -10.620 -10.197 1.00 96.12 108 LYS A C 1
ATOM 857 O O . LYS A 1 108 ? -6.661 -11.010 -9.944 1.00 96.12 108 LYS A O 1
ATOM 862 N N . LEU A 1 109 ? -5.091 -9.400 -9.877 1.00 96.50 109 LEU A N 1
ATOM 863 C CA . LEU A 1 109 ? -5.912 -8.412 -9.176 1.00 96.50 109 LEU A CA 1
ATOM 864 C C . LEU A 1 109 ? -7.181 -8.062 -9.954 1.00 96.50 109 LEU A C 1
ATOM 866 O O . LEU A 1 109 ? -8.245 -7.986 -9.349 1.00 96.50 109 LEU A O 1
ATOM 870 N N . LYS A 1 110 ? -7.118 -7.941 -11.283 1.00 95.38 110 LYS A N 1
ATOM 871 C CA . LYS A 1 110 ? -8.297 -7.701 -12.128 1.00 95.38 110 LYS A CA 1
ATOM 872 C C . LYS A 1 110 ? -9.359 -8.801 -11.998 1.00 95.38 110 LYS A C 1
ATOM 874 O O . LYS A 1 110 ? -10.550 -8.503 -12.037 1.00 95.38 110 LYS A O 1
ATOM 879 N N . GLN A 1 111 ? -8.941 -10.052 -11.792 1.00 94.56 111 GLN A N 1
ATOM 880 C CA . GLN A 1 111 ? -9.849 -11.189 -11.603 1.00 94.56 111 GLN A CA 1
ATOM 881 C C . GLN A 1 111 ? -10.489 -11.219 -10.207 1.00 94.56 111 GLN A C 1
ATOM 883 O O . GLN A 1 111 ? -11.665 -11.557 -10.082 1.00 94.56 111 GLN A O 1
ATOM 888 N N . ILE A 1 112 ? -9.725 -10.907 -9.152 1.00 96.06 112 ILE A N 1
ATOM 889 C CA . ILE A 1 112 ? -10.144 -11.171 -7.759 1.00 96.06 112 ILE A CA 1
ATOM 890 C C . ILE A 1 112 ? -10.519 -9.922 -6.954 1.00 96.06 112 ILE A C 1
ATOM 892 O O . ILE A 1 112 ? -11.237 -10.032 -5.959 1.00 96.06 112 ILE A O 1
ATOM 896 N N . HIS A 1 113 ? -10.022 -8.747 -7.340 1.00 96.31 113 HIS A N 1
ATOM 897 C CA . HIS A 1 113 ? -10.121 -7.522 -6.558 1.00 96.31 113 HIS A CA 1
ATOM 898 C C . HIS A 1 113 ? -11.138 -6.562 -7.200 1.00 96.31 113 HIS A C 1
ATOM 900 O O . HIS A 1 113 ? -10.892 -6.048 -8.294 1.00 96.31 113 HIS A O 1
ATOM 906 N N . PRO A 1 114 ? -12.256 -6.222 -6.526 1.00 95.12 114 PRO A N 1
ATOM 907 C CA . PRO A 1 114 ? -13.326 -5.412 -7.121 1.00 95.12 114 PRO A CA 1
ATOM 908 C C . PRO A 1 114 ? -12.857 -4.059 -7.677 1.00 95.12 114 PRO A C 1
ATOM 910 O O . PRO A 1 114 ? -13.280 -3.629 -8.743 1.00 95.12 114 PRO A O 1
ATOM 913 N N . GLN A 1 115 ? -11.931 -3.395 -6.980 1.00 94.69 115 GLN A N 1
ATOM 914 C CA . GLN A 1 115 ? -11.393 -2.087 -7.372 1.00 94.69 115 GLN A CA 1
ATOM 915 C C . GLN A 1 115 ? -10.474 -2.126 -8.613 1.00 94.69 115 GLN A C 1
ATOM 917 O O . GLN A 1 115 ? -10.143 -1.058 -9.134 1.00 94.69 115 GLN A O 1
ATOM 922 N N . TYR A 1 116 ? -10.072 -3.308 -9.095 1.00 95.69 116 TYR A N 1
ATOM 923 C CA . TYR A 1 116 ? -9.169 -3.479 -10.245 1.00 95.69 116 TYR A CA 1
ATOM 924 C C . TYR A 1 116 ? -9.883 -3.902 -11.535 1.00 95.69 116 TYR A C 1
ATOM 926 O O . TYR A 1 116 ? -9.245 -3.953 -12.580 1.00 95.69 116 TYR A O 1
ATOM 934 N N . GLN A 1 117 ? -11.195 -4.157 -11.502 1.00 91.56 117 GLN A N 1
ATOM 935 C CA . GLN A 1 117 ? -11.951 -4.650 -12.666 1.00 91.56 117 GLN A CA 1
ATOM 936 C C . GLN A 1 117 ? -11.831 -3.738 -13.897 1.00 91.56 117 GLN A C 1
ATOM 938 O O . GLN A 1 117 ? -11.728 -4.224 -15.021 1.00 91.56 117 GLN A O 1
ATOM 943 N N . ASN A 1 118 ? -11.787 -2.425 -13.665 1.00 89.62 118 ASN A N 1
ATOM 944 C CA . ASN A 1 118 ? -11.740 -1.415 -14.722 1.00 89.62 118 ASN A CA 1
ATOM 945 C C . ASN A 1 118 ? -10.318 -1.059 -15.172 1.00 89.62 118 ASN A C 1
ATOM 947 O O . ASN A 1 118 ? -10.181 -0.150 -15.976 1.00 89.62 118 ASN A O 1
ATOM 951 N N . VAL A 1 119 ? -9.280 -1.715 -14.642 1.00 88.38 119 VAL A N 1
ATOM 952 C CA . VAL A 1 119 ? -7.899 -1.414 -15.038 1.00 88.38 119 VAL A CA 1
ATOM 953 C C . VAL A 1 119 ? -7.629 -2.020 -16.416 1.00 88.38 119 VAL A C 1
ATOM 955 O O . VAL A 1 119 ? -7.789 -3.235 -16.613 1.00 88.38 119 VAL A O 1
ATOM 958 N N . THR A 1 120 ? -7.231 -1.194 -17.378 1.00 88.25 120 THR A N 1
ATOM 959 C CA . THR A 1 120 ? -6.740 -1.644 -18.685 1.00 88.25 120 THR A CA 1
ATOM 960 C C . THR A 1 120 ? -5.241 -1.888 -18.625 1.00 88.25 120 THR A C 1
ATOM 962 O O . THR A 1 120 ? -4.488 -1.065 -18.121 1.00 88.25 120 THR A O 1
ATOM 965 N N . ILE A 1 121 ? -4.812 -3.052 -19.102 1.00 83.88 121 ILE A N 1
ATOM 966 C CA . ILE A 1 121 ? -3.411 -3.475 -19.112 1.00 83.88 121 ILE A CA 1
ATOM 967 C C . ILE A 1 121 ? -3.113 -3.805 -20.566 1.00 83.88 121 ILE A C 1
ATOM 969 O O . ILE A 1 121 ? -3.896 -4.528 -21.183 1.00 83.88 121 ILE A O 1
ATOM 973 N N . ARG A 1 122 ? -2.047 -3.235 -21.130 1.00 75.00 122 ARG A N 1
ATOM 974 C CA . ARG A 1 122 ? -1.635 -3.549 -22.500 1.00 75.00 122 ARG A CA 1
ATOM 975 C C . ARG A 1 122 ? -1.145 -4.990 -22.576 1.00 75.00 122 ARG A C 1
ATOM 977 O O . ARG A 1 122 ? -0.224 -5.364 -21.853 1.00 75.00 122 ARG A O 1
ATOM 984 N N . ASP A 1 123 ? -1.736 -5.765 -23.481 1.00 64.62 123 ASP A N 1
ATOM 985 C CA . ASP A 1 123 ? -1.315 -7.144 -23.743 1.00 64.62 123 ASP A CA 1
ATOM 986 C C . ASP A 1 123 ? 0.028 -7.196 -24.507 1.00 64.62 123 ASP A C 1
ATOM 988 O O . ASP A 1 123 ? 0.808 -8.130 -24.319 1.00 64.62 123 ASP A O 1
ATOM 992 N N . GLU A 1 124 ? 0.343 -6.161 -25.302 1.00 64.81 124 GLU A N 1
ATOM 993 C CA . GLU A 1 124 ? 1.576 -6.041 -26.098 1.00 64.81 124 GLU A CA 1
ATOM 994 C C . GLU A 1 124 ? 2.297 -4.704 -25.835 1.00 64.81 124 GLU A C 1
ATOM 996 O O . GLU A 1 124 ? 2.019 -3.692 -26.480 1.00 64.81 124 GLU A O 1
ATOM 1001 N N . PRO A 1 125 ? 3.214 -4.652 -24.858 1.00 65.75 125 PRO A N 1
ATOM 1002 C CA . PRO A 1 125 ? 4.037 -3.476 -24.606 1.00 65.75 125 PRO A CA 1
ATOM 1003 C C . PRO A 1 125 ? 5.189 -3.413 -25.617 1.00 65.75 125 PRO A C 1
ATOM 1005 O O . PRO A 1 125 ? 5.704 -4.456 -26.031 1.00 65.75 125 PRO A O 1
ATOM 1008 N N . LEU A 1 126 ? 5.609 -2.193 -25.975 1.00 64.94 126 LEU A N 1
ATOM 1009 C CA . LEU A 1 126 ? 6.742 -1.959 -26.876 1.00 64.94 126 LEU A CA 1
ATOM 1010 C C . LEU A 1 126 ? 7.975 -2.699 -26.344 1.00 64.94 126 LEU A C 1
ATOM 1012 O O . LEU A 1 126 ? 8.335 -2.567 -25.168 1.00 64.94 126 LEU A O 1
ATOM 1016 N N . LEU A 1 127 ? 8.577 -3.524 -27.199 1.00 66.94 127 LEU A N 1
ATOM 1017 C CA . LEU A 1 127 ? 9.795 -4.246 -26.870 1.00 66.94 127 LEU A CA 1
ATOM 1018 C C . LEU A 1 127 ? 10.942 -3.231 -26.841 1.00 66.94 127 LEU A C 1
ATOM 1020 O O . LEU A 1 127 ? 11.301 -2.694 -27.882 1.00 66.94 127 LEU A O 1
ATOM 1024 N N . CYS A 1 128 ? 11.513 -2.966 -25.666 1.00 62.09 128 CYS A N 1
ATOM 1025 C CA . CYS A 1 128 ? 12.760 -2.210 -25.590 1.00 62.09 128 CYS A CA 1
ATOM 1026 C C . CYS A 1 128 ? 13.903 -3.204 -25.726 1.00 62.09 128 CYS A C 1
ATOM 1028 O O . CYS A 1 128 ? 14.170 -4.006 -24.823 1.00 62.09 128 CYS A O 1
ATOM 1030 N N . ASP A 1 129 ? 14.519 -3.186 -26.898 1.00 63.25 129 ASP A N 1
ATOM 1031 C CA . ASP A 1 129 ? 15.586 -4.092 -27.248 1.00 63.25 129 ASP A CA 1
ATOM 1032 C C . ASP A 1 129 ? 16.818 -3.296 -27.667 1.00 63.25 129 ASP A C 1
ATOM 1034 O O . ASP A 1 129 ? 16.896 -2.861 -28.809 1.00 63.25 129 ASP A O 1
ATOM 1038 N N . PRO A 1 130 ? 17.808 -3.129 -26.778 1.00 58.47 130 PRO A N 1
ATOM 1039 C CA . PRO A 1 130 ? 19.024 -2.395 -27.111 1.00 58.47 130 PRO A CA 1
ATOM 1040 C C . PRO A 1 130 ? 19.891 -3.106 -28.168 1.00 58.47 130 PRO A C 1
ATOM 1042 O O . PRO A 1 130 ? 20.977 -2.633 -28.479 1.00 58.47 130 PRO A O 1
ATOM 1045 N N . THR A 1 131 ? 19.467 -4.274 -28.674 1.00 63.34 131 THR A N 1
ATOM 1046 C CA . THR A 1 131 ? 20.113 -4.978 -29.794 1.00 63.34 131 THR A CA 1
ATOM 1047 C C . THR A 1 131 ? 19.371 -4.824 -31.121 1.00 63.34 131 THR A C 1
ATOM 1049 O O . THR A 1 131 ? 19.847 -5.342 -32.129 1.00 63.34 131 THR A O 1
ATOM 1052 N N . LEU A 1 132 ? 18.212 -4.160 -31.126 1.00 59.06 132 LEU A N 1
ATOM 1053 C CA . LEU A 1 132 ? 17.555 -3.707 -32.346 1.00 59.06 132 LEU A CA 1
ATOM 1054 C C . LEU A 1 132 ? 18.040 -2.279 -32.610 1.00 59.06 132 LEU A C 1
ATOM 1056 O O . LEU A 1 132 ? 18.015 -1.451 -31.704 1.00 59.06 132 LEU A O 1
ATOM 1060 N N . ASN A 1 133 ? 18.533 -2.017 -33.817 1.00 56.31 133 ASN A N 1
ATOM 1061 C CA . ASN A 1 133 ? 18.807 -0.653 -34.249 1.00 56.31 133 ASN A CA 1
ATOM 1062 C C . ASN A 1 133 ? 17.467 0.094 -34.343 1.00 56.31 133 ASN A C 1
ATOM 1064 O O . ASN A 1 133 ? 16.476 -0.501 -34.776 1.00 56.31 133 ASN A O 1
ATOM 1068 N N . ASP A 1 134 ? 17.437 1.372 -33.961 1.00 57.75 134 ASP A N 1
ATOM 1069 C CA . ASP A 1 134 ? 16.320 2.278 -34.257 1.00 57.75 134 ASP A CA 1
ATOM 1070 C C . ASP A 1 134 ? 16.336 2.601 -35.768 1.00 57.75 134 ASP A C 1
ATOM 1072 O O . ASP A 1 134 ? 16.646 3.713 -36.184 1.00 57.75 134 ASP A O 1
ATOM 1076 N N . ASP A 1 135 ? 16.092 1.591 -36.605 1.00 56.00 135 ASP A N 1
ATOM 1077 C CA . ASP A 1 135 ? 16.003 1.723 -38.058 1.00 56.00 135 ASP A CA 1
ATOM 1078 C C . ASP A 1 135 ? 14.563 2.133 -38.421 1.00 56.00 135 ASP A C 1
ATOM 1080 O O . ASP A 1 135 ? 13.778 1.310 -38.882 1.00 56.00 135 ASP A O 1
ATOM 1084 N N . ASP A 1 136 ? 14.210 3.396 -38.169 1.00 52.00 136 ASP A N 1
ATOM 1085 C CA . ASP A 1 136 ? 13.064 4.060 -38.803 1.00 52.00 136 ASP A CA 1
ATOM 1086 C C . ASP A 1 136 ? 13.598 5.216 -39.677 1.00 52.00 136 ASP A C 1
ATOM 1088 O O . ASP A 1 136 ? 13.741 6.354 -39.235 1.00 52.00 136 ASP A O 1
ATOM 1092 N N . ASP A 1 137 ? 13.958 4.853 -40.910 1.00 50.03 137 ASP A N 1
ATOM 1093 C CA . ASP A 1 137 ? 13.718 5.553 -42.180 1.00 50.03 137 ASP A CA 1
ATOM 1094 C C . ASP A 1 137 ? 13.769 7.102 -42.225 1.00 50.03 137 ASP A C 1
ATOM 1096 O O . ASP A 1 137 ? 12.739 7.771 -42.150 1.00 50.03 137 ASP A O 1
ATOM 1100 N N . ASP A 1 138 ? 14.937 7.653 -42.581 1.00 50.62 138 ASP A N 1
ATOM 1101 C CA . ASP A 1 138 ? 15.024 8.784 -43.525 1.00 50.62 138 ASP A CA 1
ATOM 1102 C C . ASP A 1 138 ? 15.484 8.233 -44.891 1.00 50.62 138 ASP A C 1
ATOM 1104 O O . ASP A 1 138 ? 16.599 8.465 -45.358 1.00 50.62 138 ASP A O 1
ATOM 1108 N N . ASP A 1 139 ? 14.613 7.456 -45.536 1.00 52.97 139 ASP A N 1
ATOM 1109 C CA . ASP A 1 139 ? 14.751 7.063 -46.942 1.00 52.97 139 ASP A CA 1
ATOM 1110 C C . ASP A 1 139 ? 14.198 8.200 -47.838 1.00 52.97 139 ASP A C 1
ATOM 1112 O O . ASP A 1 139 ? 13.188 8.064 -48.531 1.00 52.97 139 ASP A O 1
ATOM 1116 N N . GLU A 1 140 ? 14.856 9.366 -47.824 1.00 50.69 140 GLU A N 1
ATOM 1117 C CA . GLU A 1 140 ? 14.729 10.374 -48.887 1.00 50.69 140 GLU A CA 1
ATOM 1118 C C . GLU A 1 140 ? 16.020 10.417 -49.717 1.00 50.69 140 GLU A C 1
ATOM 1120 O O . GLU A 1 140 ? 16.927 11.202 -49.485 1.00 50.69 140 GLU A O 1
ATOM 1125 N N . ASN A 1 141 ? 16.076 9.526 -50.711 1.00 52.53 141 ASN A N 1
ATOM 1126 C CA . ASN A 1 141 ? 16.658 9.727 -52.042 1.00 52.53 141 ASN A CA 1
ATOM 1127 C C . ASN A 1 141 ? 17.740 10.824 -52.185 1.00 52.53 141 ASN A C 1
ATOM 1129 O O . ASN A 1 141 ? 17.450 11.898 -52.708 1.00 52.53 141 ASN A O 1
ATOM 1133 N N . ASP A 1 142 ? 18.998 10.474 -51.912 1.00 44.53 142 ASP A N 1
ATOM 1134 C CA . ASP A 1 142 ? 20.160 11.149 -52.498 1.00 44.53 142 ASP A CA 1
ATOM 1135 C C . ASP A 1 142 ? 20.957 10.154 -53.354 1.00 44.53 142 ASP A C 1
ATOM 1137 O O . ASP A 1 142 ? 21.898 9.488 -52.924 1.00 44.53 142 ASP A O 1
ATOM 1141 N N . ASN A 1 143 ? 20.567 10.065 -54.628 1.00 51.25 143 ASN A N 1
ATOM 1142 C CA . ASN A 1 143 ? 21.461 9.628 -55.697 1.00 51.25 143 ASN A CA 1
ATOM 1143 C C . ASN A 1 143 ? 22.608 10.648 -55.818 1.00 51.25 143 ASN A C 1
ATOM 1145 O O . ASN A 1 143 ? 22.563 11.547 -56.659 1.00 51.25 143 ASN A O 1
ATOM 1149 N N . ILE A 1 144 ? 23.642 10.509 -54.993 1.00 45.34 144 ILE A N 1
ATOM 1150 C CA . ILE A 1 144 ? 24.939 11.138 -55.241 1.00 45.34 144 ILE A CA 1
ATOM 1151 C C . ILE A 1 144 ? 25.796 10.088 -55.941 1.00 45.34 144 ILE A C 1
ATOM 1153 O O . ILE A 1 144 ? 26.343 9.177 -55.323 1.00 45.34 144 ILE A O 1
ATOM 1157 N N . SER A 1 145 ? 25.885 10.199 -57.265 1.00 45.84 145 SER A N 1
ATOM 1158 C CA . SER A 1 145 ? 26.948 9.560 -58.032 1.00 45.84 145 SER A CA 1
ATOM 1159 C C . SER A 1 145 ? 28.285 10.100 -57.527 1.00 45.84 145 SER A C 1
ATOM 1161 O O . SER A 1 145 ? 28.574 11.282 -57.715 1.00 45.84 145 SER A O 1
ATOM 1163 N N . MET A 1 146 ? 29.079 9.260 -56.865 1.00 49.62 146 MET A N 1
ATOM 1164 C CA . MET A 1 146 ? 30.484 9.568 -56.625 1.00 49.62 146 MET A CA 1
ATOM 1165 C C . MET A 1 146 ? 31.219 9.453 -57.961 1.00 49.62 146 MET A C 1
ATOM 1167 O O . MET A 1 146 ? 31.314 8.362 -58.521 1.00 49.62 146 MET A O 1
ATOM 1171 N N . ASP A 1 147 ? 31.660 10.590 -58.499 1.00 47.81 147 ASP A N 1
ATOM 1172 C CA . ASP A 1 147 ? 32.685 10.619 -59.541 1.00 47.81 147 ASP A CA 1
ATOM 1173 C C . ASP A 1 147 ? 34.010 10.156 -58.910 1.00 47.81 147 ASP A C 1
ATOM 1175 O O . ASP A 1 147 ? 34.431 10.668 -57.874 1.00 47.81 147 ASP A O 1
ATOM 1179 N N . ASP A 1 148 ? 34.643 9.163 -59.532 1.00 49.38 148 ASP A N 1
ATOM 1180 C CA . ASP A 1 148 ? 35.788 8.384 -59.028 1.00 49.38 148 ASP A CA 1
ATOM 1181 C C . ASP A 1 148 ? 37.162 9.094 -59.158 1.00 49.38 148 ASP A C 1
ATOM 1183 O O . ASP A 1 148 ? 38.200 8.440 -59.089 1.00 49.38 148 ASP A O 1
ATOM 1187 N N . ASP A 1 149 ? 37.214 10.419 -59.341 1.00 49.69 149 ASP A N 1
ATOM 1188 C CA . ASP A 1 149 ? 38.422 11.101 -59.851 1.00 49.69 149 ASP A CA 1
ATOM 1189 C C . ASP A 1 149 ? 39.061 12.170 -58.930 1.00 49.69 149 ASP A C 1
ATOM 1191 O O . ASP A 1 149 ? 39.827 12.994 -59.423 1.00 49.69 149 ASP A O 1
ATOM 1195 N N . ASP A 1 150 ? 38.837 12.168 -57.607 1.00 51.78 150 ASP A N 1
ATOM 1196 C CA . ASP A 1 150 ? 39.498 13.149 -56.707 1.00 51.78 150 ASP A CA 1
ATOM 1197 C C . ASP A 1 150 ? 40.125 12.531 -55.441 1.00 51.78 150 ASP A C 1
ATOM 1199 O O . ASP A 1 150 ? 39.910 12.976 -54.313 1.00 51.78 150 ASP A O 1
ATOM 1203 N N . TYR A 1 151 ? 40.918 11.469 -55.623 1.00 53.75 151 TYR A N 1
ATOM 1204 C CA . TYR A 1 151 ? 41.828 10.963 -54.589 1.00 53.75 151 TYR A CA 1
ATOM 1205 C C . TYR A 1 151 ? 43.260 11.445 -54.857 1.00 53.75 151 TYR A C 1
ATOM 1207 O O . TYR A 1 151 ? 44.039 10.776 -55.537 1.00 53.75 151 TYR A O 1
ATOM 1215 N N . ASP A 1 152 ? 43.626 12.593 -54.283 1.00 55.69 152 ASP A N 1
ATOM 1216 C CA . ASP A 1 152 ? 45.017 13.043 -54.216 1.00 55.69 152 ASP A CA 1
ATOM 1217 C C . ASP A 1 152 ? 45.782 12.242 -53.142 1.00 55.69 152 ASP A C 1
ATOM 1219 O O . ASP A 1 152 ? 45.640 12.435 -51.934 1.00 55.69 152 ASP A O 1
ATOM 1223 N N . GLU A 1 153 ? 46.652 11.338 -53.595 1.00 54.34 153 GLU A N 1
ATOM 1224 C CA . GLU A 1 153 ? 47.488 10.424 -52.793 1.00 54.34 153 GLU A CA 1
ATOM 1225 C C . GLU A 1 153 ? 48.518 11.144 -51.877 1.00 54.34 153 GLU A C 1
ATOM 1227 O O . GLU A 1 153 ? 49.268 10.509 -51.134 1.00 54.34 153 GLU A O 1
ATOM 1232 N N . ALA A 1 154 ? 48.559 12.482 -51.894 1.00 52.47 154 ALA A N 1
ATOM 1233 C CA . ALA A 1 154 ? 49.518 13.305 -51.156 1.00 52.47 154 ALA A CA 1
ATOM 1234 C C . ALA A 1 154 ? 49.151 13.562 -49.677 1.00 52.47 154 ALA A C 1
ATOM 1236 O O . ALA A 1 154 ? 50.053 13.832 -48.880 1.00 52.47 154 ALA A O 1
ATOM 1237 N N . ASP A 1 155 ? 47.879 13.429 -49.281 1.00 51.34 155 ASP A N 1
ATOM 1238 C CA . ASP A 1 155 ? 47.417 13.776 -47.921 1.00 51.34 155 ASP A CA 1
ATOM 1239 C C . ASP A 1 155 ? 47.551 12.637 -46.890 1.00 51.34 155 ASP A C 1
ATOM 1241 O O . ASP A 1 155 ? 47.495 12.862 -45.680 1.00 51.34 155 ASP A O 1
ATOM 1245 N N . LEU A 1 156 ? 47.821 11.404 -47.329 1.00 49.88 156 LEU A N 1
ATOM 1246 C CA . LEU A 1 156 ? 47.992 10.243 -46.438 1.00 49.88 156 LEU A CA 1
ATOM 1247 C C . LEU A 1 156 ? 49.383 10.147 -45.785 1.00 49.88 156 LEU A C 1
ATOM 1249 O O . LEU A 1 156 ? 49.595 9.325 -44.895 1.00 49.88 156 LEU A O 1
ATOM 1253 N N . MET A 1 157 ? 50.338 10.990 -46.187 1.00 50.22 157 MET A N 1
ATOM 1254 C CA . MET A 1 157 ? 51.734 10.934 -45.724 1.00 50.22 157 MET A CA 1
ATOM 1255 C C . MET A 1 157 ? 52.068 11.943 -44.610 1.00 50.22 157 MET A C 1
ATOM 1257 O O . MET A 1 157 ? 53.233 12.067 -44.233 1.00 50.22 157 MET A O 1
ATOM 1261 N N . GLN A 1 158 ? 51.078 12.653 -44.052 1.00 48.78 158 GLN A N 1
ATOM 1262 C CA . GLN A 1 158 ? 51.313 13.759 -43.107 1.00 48.78 158 GLN A CA 1
ATOM 1263 C C . GLN A 1 158 ? 50.933 13.473 -41.642 1.00 48.78 158 GLN A C 1
ATOM 1265 O O . GLN A 1 158 ? 50.992 14.369 -40.805 1.00 48.78 158 GLN A O 1
ATOM 1270 N N . VAL A 1 159 ? 50.599 12.223 -41.305 1.00 45.09 159 VAL A N 1
ATOM 1271 C CA . VAL A 1 159 ? 50.316 11.802 -39.916 1.00 45.09 159 VAL A CA 1
ATOM 1272 C C . VAL A 1 159 ? 51.503 11.134 -39.202 1.00 45.09 159 VAL A C 1
ATOM 1274 O O . VAL A 1 159 ? 51.475 11.023 -37.983 1.00 45.09 159 VAL A O 1
ATOM 1277 N N . ASP A 1 160 ? 52.589 10.772 -39.901 1.00 44.22 160 ASP A N 1
ATOM 1278 C CA . ASP A 1 160 ? 53.741 10.060 -39.294 1.00 44.22 160 ASP A CA 1
ATOM 1279 C C . ASP A 1 160 ? 54.887 10.981 -38.799 1.00 44.22 160 ASP A C 1
ATOM 1281 O O . ASP A 1 160 ? 55.901 10.512 -38.279 1.00 44.22 160 ASP A O 1
ATOM 1285 N N . SER A 1 161 ? 54.767 12.310 -38.930 1.00 44.44 161 SER A N 1
ATOM 1286 C CA . SER A 1 161 ? 55.815 13.249 -38.480 1.00 44.44 161 SER A CA 1
ATOM 1287 C C . SER A 1 161 ? 55.540 13.941 -37.142 1.00 44.44 161 SER A C 1
ATOM 1289 O O . SER A 1 161 ? 56.484 14.428 -36.527 1.00 44.44 161 SER A O 1
ATOM 1291 N N . CYS A 1 162 ? 54.298 13.959 -36.643 1.00 45.59 162 CYS A N 1
ATOM 1292 C CA . CYS A 1 162 ? 53.979 14.610 -35.362 1.00 45.59 162 CYS A CA 1
ATOM 1293 C C . CYS A 1 162 ? 54.140 13.694 -34.135 1.00 45.59 162 CYS A C 1
ATOM 1295 O O . CYS A 1 162 ? 54.381 14.197 -33.040 1.00 45.59 162 CYS A O 1
ATOM 1297 N N . GLU A 1 163 ? 54.091 12.366 -34.289 1.00 43.16 163 GLU A N 1
ATOM 1298 C CA . GLU A 1 163 ? 54.275 11.435 -33.159 1.00 43.16 163 GLU A CA 1
ATOM 1299 C C . GLU A 1 163 ? 55.751 11.187 -32.794 1.00 43.16 163 GLU A C 1
ATOM 1301 O O . GLU A 1 163 ? 56.052 10.703 -31.703 1.00 43.16 163 GLU A O 1
ATOM 1306 N N . ARG A 1 164 ? 56.700 11.556 -33.667 1.00 43.00 164 ARG A N 1
ATOM 1307 C CA . ARG A 1 164 ? 58.135 11.297 -33.446 1.00 43.00 164 ARG A CA 1
ATOM 1308 C C . ARG A 1 164 ? 58.847 12.391 -32.633 1.00 43.00 164 ARG A C 1
ATOM 1310 O O . ARG A 1 164 ? 59.879 12.106 -32.028 1.00 43.00 164 ARG A O 1
ATOM 1317 N N . GLU A 1 165 ? 58.293 13.604 -32.551 1.00 42.88 165 GLU A N 1
ATOM 1318 C CA . GLU A 1 165 ? 58.894 14.728 -31.805 1.00 42.88 165 GLU A CA 1
ATOM 1319 C C . GLU A 1 165 ? 58.420 14.849 -30.341 1.00 42.88 165 GLU A C 1
ATOM 1321 O O . GLU A 1 165 ? 59.070 15.518 -29.544 1.00 42.88 165 GLU A O 1
ATOM 1326 N N . ALA A 1 166 ? 57.356 14.148 -29.927 1.00 42.09 166 ALA A N 1
ATOM 1327 C CA . ALA A 1 166 ? 56.820 14.243 -28.559 1.00 42.09 166 ALA A CA 1
ATOM 1328 C C . ALA A 1 166 ? 57.501 13.319 -27.520 1.00 42.09 166 ALA A C 1
ATOM 1330 O O . ALA A 1 166 ? 57.169 13.376 -26.337 1.00 42.09 166 ALA A O 1
ATOM 1331 N N . LEU A 1 167 ? 58.448 12.464 -27.929 1.00 39.44 167 LEU A N 1
ATOM 1332 C CA . LEU A 1 167 ? 59.074 11.451 -27.056 1.00 39.44 167 LEU A CA 1
ATOM 1333 C C . LEU A 1 167 ? 60.573 11.668 -26.786 1.00 39.44 167 LEU A C 1
ATOM 1335 O O . LEU A 1 167 ? 61.211 10.813 -26.170 1.00 39.44 167 LEU A O 1
ATOM 1339 N N . CYS A 1 168 ? 61.149 12.801 -27.199 1.00 41.69 168 CYS A N 1
ATOM 1340 C CA . CYS A 1 168 ? 62.602 12.991 -27.191 1.00 41.69 168 CYS A CA 1
ATOM 1341 C C . CYS A 1 168 ? 63.078 14.300 -26.539 1.00 41.69 168 CYS A C 1
ATOM 1343 O O . CYS A 1 168 ? 63.924 14.949 -27.124 1.00 41.69 168 CYS A O 1
ATOM 1345 N N . GLU A 1 169 ? 62.588 14.698 -25.361 1.00 34.22 169 GLU A N 1
ATOM 1346 C CA . GLU A 1 169 ? 63.267 15.676 -24.477 1.00 34.22 169 GLU A CA 1
ATOM 1347 C C . GLU A 1 169 ? 62.460 15.785 -23.172 1.00 34.22 169 GLU A C 1
ATOM 1349 O O . GLU A 1 169 ? 61.438 16.453 -23.090 1.00 34.22 169 GLU A O 1
ATOM 1354 N N . SER A 1 170 ? 62.787 15.070 -22.098 1.00 35.28 170 SER A N 1
ATOM 1355 C CA . SER A 1 170 ? 63.763 15.578 -21.131 1.00 35.28 170 SER A CA 1
ATOM 1356 C C . SER A 1 170 ? 63.968 14.548 -20.009 1.00 35.28 170 SER A C 1
ATOM 1358 O O . SER A 1 170 ? 63.356 14.596 -18.948 1.00 35.28 170 SER A O 1
ATOM 1360 N N . GLY A 1 171 ? 64.873 13.601 -20.242 1.00 32.72 171 GLY A N 1
ATOM 1361 C CA . GLY A 1 171 ? 65.614 12.949 -19.169 1.00 32.72 171 GLY A CA 1
ATOM 1362 C C . GLY A 1 171 ? 66.991 13.592 -19.071 1.00 32.72 171 GLY A C 1
ATOM 1363 O O . GLY A 1 171 ? 67.807 13.383 -19.967 1.00 32.72 171 GLY A O 1
ATOM 1364 N N . ARG A 1 172 ? 67.243 14.375 -18.014 1.00 34.81 172 ARG A N 1
ATOM 1365 C CA . ARG A 1 172 ? 68.569 14.597 -17.407 1.00 34.81 172 ARG A CA 1
ATOM 1366 C C . ARG A 1 172 ? 68.415 15.264 -16.035 1.00 34.81 172 ARG A C 1
ATOM 1368 O O . ARG A 1 172 ? 67.656 16.210 -15.875 1.00 34.81 172 ARG A O 1
ATOM 1375 N N . GLU A 1 173 ? 69.112 14.671 -15.076 1.00 31.53 173 GLU A N 1
ATOM 1376 C CA . GLU A 1 173 ? 69.019 14.814 -13.621 1.00 31.53 173 GLU A CA 1
ATOM 1377 C C . GLU A 1 173 ? 69.945 15.909 -13.040 1.00 31.53 173 GLU A C 1
ATOM 1379 O O . GLU A 1 173 ? 70.799 16.430 -13.758 1.00 31.53 173 GLU A O 1
ATOM 1384 N N . GLN A 1 174 ? 69.832 16.080 -11.705 1.00 30.84 174 GLN A N 1
ATOM 1385 C CA . GLN A 1 174 ? 70.769 16.663 -10.708 1.00 30.84 174 GLN A CA 1
ATOM 1386 C C . GLN A 1 174 ? 70.703 18.194 -10.516 1.00 30.84 174 GLN A C 1
ATOM 1388 O O . GLN A 1 174 ? 70.643 18.938 -11.484 1.00 30.84 174 GLN A O 1
ATOM 1393 N N . ASP A 1 175 ? 70.739 18.776 -9.309 1.00 26.69 175 ASP A N 1
ATOM 1394 C CA . ASP A 1 175 ? 70.915 18.292 -7.927 1.00 26.69 175 ASP A CA 1
ATOM 1395 C C . ASP A 1 175 ? 70.587 19.457 -6.945 1.00 26.69 175 ASP A C 1
ATOM 1397 O O . ASP A 1 175 ? 70.680 20.614 -7.353 1.00 26.69 175 ASP A O 1
ATOM 1401 N N . VAL A 1 176 ? 70.306 19.124 -5.668 1.00 28.17 176 VAL A N 1
ATOM 1402 C CA . VAL A 1 176 ? 70.338 19.932 -4.401 1.00 28.17 176 VAL A CA 1
ATOM 1403 C C . VAL A 1 176 ? 69.474 21.223 -4.290 1.00 28.17 176 VAL A C 1
ATOM 1405 O O . VAL A 1 176 ? 69.426 22.045 -5.189 1.00 28.17 176 VAL A O 1
ATOM 1408 N N . ASP A 1 177 ? 68.732 21.503 -3.205 1.00 26.98 177 ASP A N 1
ATOM 1409 C CA . ASP A 1 177 ? 69.210 21.588 -1.820 1.00 26.98 177 ASP A CA 1
ATOM 1410 C C . ASP A 1 177 ? 68.085 21.468 -0.757 1.00 26.98 177 ASP A C 1
ATOM 1412 O O . ASP A 1 177 ? 66.907 21.731 -1.002 1.00 26.98 177 ASP A O 1
ATOM 1416 N N . MET A 1 178 ? 68.501 21.069 0.445 1.00 35.19 178 MET A N 1
ATOM 1417 C CA . MET A 1 178 ? 67.742 20.755 1.662 1.00 35.19 178 MET A CA 1
ATOM 1418 C C . MET A 1 178 ? 67.705 21.961 2.615 1.00 35.19 178 MET A C 1
ATOM 1420 O O . MET A 1 178 ? 68.774 22.373 3.044 1.00 35.19 178 MET A O 1
ATOM 1424 N N . VAL A 1 179 ? 66.533 22.440 3.073 1.00 32.22 179 VAL A N 1
ATOM 1425 C CA . VAL A 1 179 ? 66.417 23.203 4.344 1.00 32.22 179 VAL A CA 1
ATOM 1426 C C . VAL A 1 179 ? 65.031 23.032 4.998 1.00 32.22 179 VAL A C 1
ATOM 1428 O O . VAL A 1 179 ? 64.007 23.389 4.421 1.00 32.22 179 VAL A O 1
ATOM 1431 N N . SER A 1 180 ? 65.026 22.517 6.230 1.00 30.61 180 SER A N 1
ATOM 1432 C CA . SER A 1 180 ? 63.912 22.506 7.196 1.00 30.61 180 SER A CA 1
ATOM 1433 C C . SER A 1 180 ? 63.763 23.855 7.916 1.00 30.61 180 SER A C 1
ATOM 1435 O O . SER A 1 180 ? 64.776 24.512 8.127 1.00 30.61 180 SER A O 1
ATOM 1437 N N . CYS A 1 181 ? 62.575 24.199 8.435 1.00 25.02 181 CYS A N 1
ATOM 1438 C CA . CYS A 1 181 ? 62.445 24.714 9.813 1.00 25.02 181 CYS A CA 1
ATOM 1439 C C . CYS A 1 181 ? 60.983 24.812 10.287 1.00 25.02 181 CYS A C 1
ATOM 1441 O O . CYS A 1 181 ? 60.104 25.238 9.540 1.00 25.02 181 CYS A O 1
ATOM 1443 N N . ASP A 1 182 ? 60.794 24.445 11.553 1.00 25.64 182 ASP A N 1
ATOM 1444 C CA . ASP A 1 182 ? 59.597 24.535 12.393 1.00 25.64 182 ASP A CA 1
ATOM 1445 C C . ASP A 1 182 ? 59.174 25.980 12.740 1.00 25.64 182 ASP A C 1
ATOM 1447 O O . ASP A 1 182 ? 59.969 26.914 12.612 1.00 25.64 182 ASP A O 1
ATOM 1451 N N . GLY A 1 183 ? 57.957 26.153 13.290 1.00 27.45 183 GLY A N 1
ATOM 1452 C CA . GLY A 1 183 ? 57.603 27.369 14.044 1.00 27.45 183 GLY A CA 1
ATOM 1453 C C . GLY A 1 183 ? 56.115 27.626 14.343 1.00 27.45 183 GLY A C 1
ATOM 1454 O O . GLY A 1 183 ? 55.475 28.384 13.630 1.00 27.45 183 GLY A O 1
ATOM 1455 N N . GLU A 1 184 ? 55.610 26.981 15.399 1.00 27.97 184 GLU A N 1
ATOM 1456 C CA . GLU A 1 184 ? 54.766 27.473 16.519 1.00 27.97 184 GLU A CA 1
ATOM 1457 C C . GLU A 1 184 ? 53.659 28.564 16.381 1.00 27.97 184 GLU A C 1
ATOM 1459 O O . GLU A 1 184 ? 53.901 29.717 16.046 1.00 27.97 184 GLU A O 1
ATOM 1464 N N . GLU A 1 185 ? 52.473 28.151 16.866 1.00 26.84 185 GLU A N 1
ATOM 1465 C CA . GLU A 1 185 ? 51.576 28.759 17.882 1.00 26.84 185 GLU A CA 1
ATOM 1466 C C . GLU A 1 185 ? 50.700 30.024 17.675 1.00 26.84 185 GLU A C 1
ATOM 1468 O O . GLU A 1 185 ? 51.106 31.062 17.167 1.00 26.84 185 GLU A O 1
ATOM 1473 N N . ALA A 1 186 ? 49.518 29.894 18.321 1.00 26.16 186 ALA A N 1
ATOM 1474 C CA . ALA A 1 186 ? 48.633 30.904 18.928 1.00 26.16 186 ALA A CA 1
ATOM 1475 C C . ALA A 1 186 ? 47.723 31.737 18.000 1.00 26.16 186 ALA A C 1
ATOM 1477 O O . ALA A 1 186 ? 48.130 32.189 16.945 1.00 26.16 186 ALA A O 1
ATOM 1478 N N . GLU A 1 187 ? 46.493 32.132 18.339 1.00 26.34 187 GLU A N 1
ATOM 1479 C CA . GLU A 1 187 ? 45.418 31.773 19.281 1.00 26.34 187 GLU A CA 1
ATOM 1480 C C . GLU A 1 187 ? 44.321 32.854 19.030 1.00 26.34 187 GLU A C 1
ATOM 1482 O O . GLU A 1 187 ? 44.676 33.970 18.656 1.00 26.34 187 GLU A O 1
ATOM 1487 N N . ARG A 1 188 ? 43.039 32.583 19.369 1.00 25.94 188 ARG A N 1
ATOM 1488 C CA . ARG A 1 188 ? 42.001 33.581 19.793 1.00 25.94 188 ARG A CA 1
ATOM 1489 C C . ARG A 1 188 ? 41.387 34.507 18.702 1.00 25.94 188 ARG A C 1
ATOM 1491 O O . ARG A 1 188 ? 42.083 34.961 17.819 1.00 25.94 188 ARG A O 1
ATOM 1498 N N . LEU A 1 189 ? 40.104 34.910 18.672 1.00 26.09 189 LEU A N 1
ATOM 1499 C CA . LEU A 1 189 ? 38.930 34.854 19.562 1.00 26.09 189 LEU A CA 1
ATOM 1500 C C . LEU A 1 189 ? 37.632 35.143 18.751 1.00 26.09 189 LEU A C 1
ATOM 1502 O O . LEU A 1 189 ? 37.629 35.981 17.862 1.00 26.09 189 LEU A O 1
ATOM 1506 N N . GLN A 1 190 ? 36.558 34.442 19.128 1.00 24.56 190 GLN A N 1
ATOM 1507 C CA . GLN A 1 190 ? 35.138 34.824 19.311 1.00 24.56 190 GLN A CA 1
ATOM 1508 C C . GLN A 1 190 ? 34.452 35.977 18.530 1.00 24.56 190 GLN A C 1
ATOM 1510 O O . GLN A 1 190 ? 34.822 37.134 18.660 1.00 24.56 190 GLN A O 1
ATOM 1515 N N . ASN A 1 191 ? 33.290 35.583 17.972 1.00 27.14 191 ASN A N 1
ATOM 1516 C CA . ASN A 1 191 ? 31.964 36.233 17.910 1.00 27.14 191 ASN A CA 1
ATOM 1517 C C . ASN A 1 191 ? 31.789 37.610 17.252 1.00 27.14 191 ASN A C 1
ATOM 1519 O O . ASN A 1 191 ? 32.341 38.585 17.729 1.00 27.14 191 ASN A O 1
ATOM 1523 N N . GLU A 1 192 ? 30.821 37.690 16.324 1.00 27.70 192 GLU A N 1
ATOM 1524 C CA . GLU A 1 192 ? 29.662 38.605 16.397 1.00 27.70 192 GLU A CA 1
ATOM 1525 C C . GLU A 1 192 ? 28.655 38.316 15.258 1.00 27.70 192 GLU A C 1
ATOM 1527 O O . GLU A 1 192 ? 29.005 38.290 14.083 1.00 27.70 192 GLU A O 1
ATOM 1532 N N . HIS A 1 193 ? 27.390 38.076 15.621 1.00 27.50 193 HIS A N 1
ATOM 1533 C CA . HIS A 1 193 ? 26.231 38.128 14.715 1.00 27.50 193 HIS A CA 1
ATOM 1534 C C . HIS A 1 193 ? 25.762 39.591 14.612 1.00 27.50 193 HIS A C 1
ATOM 1536 O O . HIS A 1 193 ? 25.809 40.298 15.622 1.00 27.50 193 HIS A O 1
ATOM 1542 N N . PRO A 1 194 ? 25.211 40.026 13.463 1.00 35.34 194 PRO A N 1
ATOM 1543 C CA . PRO A 1 194 ? 23.763 40.255 13.457 1.00 35.34 194 PRO A CA 1
ATOM 1544 C C . PRO A 1 194 ? 23.038 39.892 12.143 1.00 35.34 194 PRO A C 1
ATOM 1546 O O . PRO A 1 194 ? 23.499 40.156 11.042 1.00 35.34 194 PRO A O 1
ATOM 1549 N N . GLU A 1 195 ? 21.887 39.256 12.354 1.00 28.39 195 GLU A N 1
ATOM 1550 C CA . GLU A 1 195 ? 20.581 39.312 11.678 1.00 28.39 195 GLU A CA 1
ATOM 1551 C C . GLU A 1 195 ? 20.381 39.874 10.244 1.00 28.39 195 GLU A C 1
ATOM 1553 O O . GLU A 1 195 ? 20.693 41.022 9.945 1.00 28.39 195 GLU A O 1
ATOM 1558 N N . GLN A 1 196 ? 19.598 39.071 9.496 1.00 30.17 196 GLN A N 1
ATOM 1559 C CA . GLN A 1 196 ? 18.599 39.390 8.455 1.00 30.17 196 GLN A CA 1
ATOM 1560 C C . GLN A 1 196 ? 19.067 39.603 7.003 1.00 30.17 196 GLN A C 1
ATOM 1562 O O . GLN A 1 196 ? 19.486 40.686 6.608 1.00 30.17 196 GLN A O 1
ATOM 1567 N N . ASN A 1 197 ? 18.832 38.582 6.168 1.00 28.81 197 ASN A N 1
ATOM 1568 C CA . ASN A 1 197 ? 17.851 38.671 5.079 1.00 28.81 197 ASN A CA 1
ATOM 1569 C C . ASN A 1 197 ? 17.462 37.273 4.569 1.00 28.81 197 ASN A C 1
ATOM 1571 O O . ASN A 1 197 ? 18.320 36.444 4.279 1.00 28.81 197 ASN A O 1
ATOM 1575 N N . ASP A 1 198 ? 16.151 37.044 4.499 1.00 41.41 198 ASP A N 1
ATOM 1576 C CA . ASP A 1 198 ? 15.497 35.902 3.867 1.00 41.41 198 ASP A CA 1
ATOM 1577 C C . ASP A 1 198 ? 15.782 35.898 2.360 1.00 41.41 198 ASP A C 1
ATOM 1579 O O . ASP A 1 198 ? 15.416 36.856 1.689 1.00 41.41 198 ASP A O 1
ATOM 1583 N N . GLU A 1 199 ? 16.406 34.832 1.850 1.00 41.22 199 GLU A N 1
ATOM 1584 C CA . GLU A 1 199 ? 16.234 34.265 0.499 1.00 41.22 199 GLU A CA 1
ATOM 1585 C C . GLU A 1 199 ? 17.231 33.101 0.324 1.00 41.22 199 GLU A C 1
ATOM 1587 O O . GLU A 1 199 ? 18.282 33.238 -0.297 1.00 41.22 199 GLU A O 1
ATOM 1592 N N . GLU A 1 200 ? 16.927 31.930 0.896 1.00 30.62 200 GLU A N 1
ATOM 1593 C CA . GLU A 1 200 ? 17.723 30.719 0.654 1.00 30.62 200 GLU A CA 1
ATOM 1594 C C . GLU A 1 200 ? 17.002 29.773 -0.312 1.00 30.62 200 GLU A C 1
ATOM 1596 O O . GLU A 1 200 ? 16.043 29.073 0.024 1.00 30.62 200 GLU A O 1
ATOM 1601 N N . ASN A 1 201 ? 17.515 29.777 -1.545 1.00 31.81 201 ASN A N 1
ATOM 1602 C CA . ASN A 1 201 ? 17.543 28.619 -2.425 1.00 31.81 201 ASN A CA 1
ATOM 1603 C C . ASN A 1 201 ? 18.123 27.422 -1.653 1.00 31.81 201 ASN A C 1
ATOM 1605 O O . ASN A 1 201 ? 19.254 27.483 -1.179 1.00 31.81 201 ASN A O 1
ATOM 1609 N N . ASP A 1 202 ? 17.359 26.334 -1.552 1.00 33.38 202 ASP A N 1
ATOM 1610 C CA . ASP A 1 202 ? 17.784 25.075 -0.928 1.00 33.38 202 ASP A CA 1
ATOM 1611 C C . ASP A 1 202 ? 18.764 24.325 -1.852 1.00 33.38 202 ASP A C 1
ATOM 1613 O O . ASP A 1 202 ? 18.412 23.358 -2.528 1.00 33.38 202 ASP A O 1
ATOM 1617 N N . GLU A 1 203 ? 20.002 24.820 -1.919 1.00 41.94 203 GLU A N 1
ATOM 1618 C CA . GLU A 1 203 ? 21.180 24.075 -2.364 1.00 41.94 203 GLU A CA 1
ATOM 1619 C C . GLU A 1 203 ? 22.063 23.778 -1.142 1.00 41.94 203 GLU A C 1
ATOM 1621 O O . GLU A 1 203 ? 23.049 24.454 -0.863 1.00 41.94 203 GLU A O 1
ATOM 1626 N N . GLY A 1 204 ? 21.673 22.752 -0.382 1.00 31.27 204 GLY A N 1
ATOM 1627 C CA . GLY A 1 204 ? 22.442 22.205 0.732 1.00 31.27 204 GLY A CA 1
ATOM 1628 C C . GLY A 1 204 ? 23.071 20.863 0.368 1.00 31.27 204 GLY A C 1
ATOM 1629 O O . GLY A 1 204 ? 22.401 19.835 0.321 1.00 31.27 204 GLY A O 1
ATOM 1630 N N . GLN A 1 205 ? 24.375 20.887 0.127 1.00 37.22 205 GLN A N 1
ATOM 1631 C CA . GLN A 1 205 ? 25.276 19.749 -0.024 1.00 37.22 205 GLN A CA 1
ATOM 1632 C C . GLN A 1 205 ? 25.136 18.798 1.191 1.00 37.22 205 GLN A C 1
ATOM 1634 O O . GLN A 1 205 ? 25.572 19.123 2.296 1.00 37.22 205 GLN A O 1
ATOM 1639 N N . GLU A 1 206 ? 24.503 17.627 1.027 1.00 39.50 206 GLU A N 1
ATOM 1640 C CA . GLU A 1 206 ? 24.426 16.595 2.079 1.00 39.50 206 GLU A CA 1
ATOM 1641 C C . GLU A 1 206 ? 25.796 15.919 2.260 1.00 39.50 206 GLU A C 1
ATOM 1643 O O . GLU A 1 206 ? 26.053 14.812 1.796 1.00 39.50 206 GLU A O 1
ATOM 1648 N N . SER A 1 207 ? 26.700 16.592 2.968 1.00 46.84 207 SER A N 1
ATOM 1649 C CA . SER A 1 207 ? 27.898 15.973 3.535 1.00 46.84 207 SER A CA 1
ATOM 1650 C C . SER A 1 207 ? 28.259 16.607 4.878 1.00 46.84 207 SER A C 1
ATOM 1652 O O . SER A 1 207 ? 29.323 17.193 5.046 1.00 46.84 207 SER A O 1
ATOM 1654 N N . SER A 1 208 ? 27.354 16.529 5.853 1.00 35.75 208 SER A N 1
ATOM 1655 C CA . SER A 1 208 ? 27.713 16.501 7.279 1.00 35.75 208 SER A CA 1
ATOM 1656 C C . SER A 1 208 ? 26.482 16.183 8.130 1.00 35.75 208 SER A C 1
ATOM 1658 O O . SER A 1 208 ? 25.540 16.961 8.244 1.00 35.75 208 SER A O 1
ATOM 1660 N N . LEU A 1 209 ? 26.474 15.000 8.744 1.00 37.66 209 LEU A N 1
ATOM 1661 C CA . LEU A 1 209 ? 25.500 14.664 9.780 1.00 37.66 209 LEU A CA 1
ATOM 1662 C C . LEU A 1 209 ? 25.717 15.592 10.992 1.00 37.66 209 LEU A C 1
ATOM 1664 O O . LEU A 1 209 ? 26.830 15.633 11.524 1.00 37.66 209 LEU A O 1
ATOM 1668 N N . PRO A 1 210 ? 24.683 16.2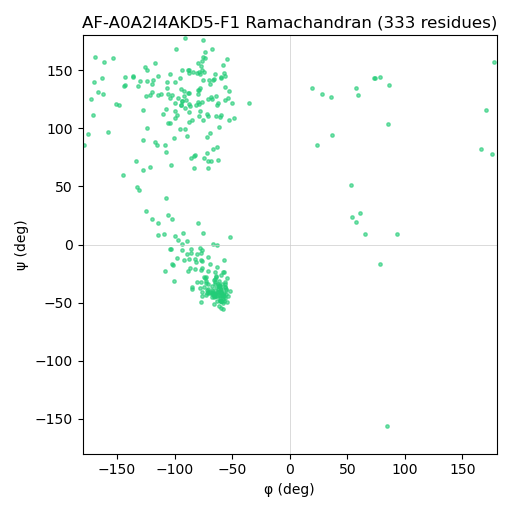78 11.511 1.00 41.50 210 PRO A N 1
ATOM 1669 C CA . PRO A 1 210 ? 24.786 17.035 12.746 1.00 41.50 210 PRO A CA 1
ATOM 1670 C C . PRO A 1 210 ? 24.618 16.060 13.910 1.00 41.50 210 PRO A C 1
ATOM 1672 O O . PRO A 1 210 ? 23.527 15.919 14.455 1.00 41.50 210 PRO A O 1
ATOM 1675 N N . ASN A 1 211 ? 25.666 15.294 14.207 1.00 38.91 211 ASN A N 1
ATOM 1676 C CA . ASN A 1 211 ? 25.962 14.704 15.516 1.00 38.91 211 ASN A CA 1
ATOM 1677 C C . ASN A 1 211 ? 27.121 13.723 15.356 1.00 38.91 211 ASN A C 1
ATOM 1679 O O . ASN A 1 211 ? 26.968 12.696 14.698 1.00 38.91 211 ASN A O 1
ATOM 1683 N N . GLY A 1 212 ? 28.250 14.026 16.001 1.00 42.38 212 GLY A N 1
ATOM 1684 C CA . GLY A 1 212 ? 29.473 13.223 16.018 1.00 42.38 212 GLY A CA 1
ATOM 1685 C C . GLY A 1 212 ? 29.305 11.832 16.636 1.00 42.38 212 GLY A C 1
ATOM 1686 O O . GLY A 1 212 ? 29.788 11.557 17.732 1.00 42.38 212 GLY A O 1
ATOM 1687 N N . GLY A 1 213 ? 28.633 10.937 15.921 1.00 34.88 213 GLY A N 1
ATOM 1688 C CA . GLY A 1 213 ? 28.846 9.507 16.034 1.00 34.88 213 GLY A CA 1
ATOM 1689 C C . GLY A 1 213 ? 29.988 9.138 15.101 1.00 34.88 213 GLY A C 1
ATOM 1690 O O . GLY A 1 213 ? 29.882 9.350 13.897 1.00 34.88 213 GLY A O 1
ATOM 1691 N N . TYR A 1 214 ? 31.075 8.593 15.642 1.00 39.19 214 TYR A N 1
ATOM 1692 C CA . TYR A 1 214 ? 32.079 7.939 14.814 1.00 39.19 214 TYR A CA 1
ATOM 1693 C C . TYR A 1 214 ? 31.397 6.776 14.094 1.00 39.19 214 TYR A C 1
ATOM 1695 O O . TYR A 1 214 ? 31.006 5.788 14.723 1.00 39.19 214 TYR A O 1
ATOM 1703 N N . ALA A 1 215 ? 31.220 6.912 12.784 1.00 41.38 215 ALA A N 1
ATOM 1704 C CA . ALA A 1 215 ? 30.955 5.773 11.938 1.00 41.38 215 ALA A CA 1
ATOM 1705 C C . ALA A 1 215 ? 32.214 4.904 12.015 1.00 41.38 215 ALA A C 1
ATOM 1707 O O . ALA A 1 215 ? 33.284 5.303 11.563 1.00 41.38 215 ALA A O 1
ATOM 1708 N N . LEU A 1 216 ? 32.120 3.734 12.650 1.00 38.88 216 LEU A N 1
ATOM 1709 C CA . LEU A 1 216 ? 33.109 2.684 12.428 1.00 38.88 216 LEU A CA 1
ATOM 1710 C C . LEU A 1 216 ? 32.868 2.148 11.014 1.00 38.88 216 LEU A C 1
ATOM 1712 O O . LEU A 1 216 ? 32.311 1.069 10.820 1.00 38.88 216 LEU A O 1
ATOM 1716 N N . GLU A 1 217 ? 33.227 2.958 10.022 1.00 35.91 217 GLU A N 1
ATOM 1717 C CA . GLU A 1 217 ? 33.335 2.557 8.632 1.00 35.91 217 GLU A CA 1
ATOM 1718 C C . GLU A 1 217 ? 34.570 1.675 8.519 1.00 35.91 217 GLU A C 1
ATOM 1720 O O . GLU A 1 217 ? 35.693 2.130 8.335 1.00 35.91 217 GLU A O 1
ATOM 1725 N N . SER A 1 218 ? 34.354 0.368 8.651 1.00 43.03 218 SER A N 1
ATOM 1726 C CA . SER A 1 218 ? 35.368 -0.627 8.305 1.00 43.03 218 SER A CA 1
ATOM 1727 C C . SER A 1 218 ? 35.514 -0.819 6.789 1.00 43.03 218 SER A C 1
ATOM 1729 O O . SER A 1 218 ? 36.206 -1.748 6.394 1.00 43.03 218 SER A O 1
ATOM 1731 N N . CYS A 1 219 ? 34.896 0.029 5.962 1.00 39.59 219 CYS A N 1
ATOM 1732 C CA . CYS A 1 219 ? 35.154 0.180 4.531 1.00 39.59 219 CYS A CA 1
ATOM 1733 C C . CYS A 1 219 ? 34.662 1.571 4.097 1.00 39.59 219 CYS A C 1
ATOM 1735 O O . CYS A 1 219 ? 33.478 1.740 3.815 1.00 39.59 219 CYS A O 1
ATOM 1737 N N . LEU A 1 220 ? 35.566 2.549 4.028 1.00 45.44 220 LEU A N 1
ATOM 1738 C CA . LEU A 1 220 ? 35.392 3.746 3.202 1.00 45.44 220 LEU A CA 1
ATOM 1739 C C . LEU A 1 220 ? 35.409 3.296 1.735 1.00 45.44 220 LEU A C 1
ATOM 1741 O O . LEU A 1 220 ? 36.451 3.306 1.082 1.00 45.44 220 LEU A O 1
ATOM 1745 N N . GLN A 1 221 ? 34.273 2.820 1.235 1.00 47.66 221 GLN A N 1
ATOM 1746 C CA . GLN A 1 221 ? 34.028 2.847 -0.199 1.00 47.66 221 GLN A CA 1
ATOM 1747 C C . GLN A 1 221 ? 33.398 4.211 -0.504 1.00 47.66 221 GLN A C 1
ATOM 1749 O O . GLN A 1 221 ? 32.467 4.601 0.205 1.00 47.66 221 GLN A O 1
ATOM 1754 N N . PRO A 1 222 ? 33.889 4.963 -1.507 1.00 50.34 222 PRO A N 1
ATOM 1755 C CA . PRO A 1 222 ? 33.141 6.110 -2.015 1.00 50.34 222 PRO A CA 1
ATOM 1756 C C . PRO A 1 222 ? 31.729 5.655 -2.420 1.00 50.34 222 PRO A C 1
ATOM 1758 O O . PRO A 1 222 ? 31.525 4.458 -2.650 1.00 50.34 222 PRO A O 1
ATOM 1761 N N . LEU A 1 223 ? 30.771 6.597 -2.501 1.00 56.03 223 LEU A N 1
ATOM 1762 C CA . LEU A 1 223 ? 29.489 6.390 -3.199 1.00 56.03 223 LEU A CA 1
ATOM 1763 C C . LEU A 1 223 ? 29.765 5.510 -4.413 1.00 56.03 223 LEU A C 1
ATOM 1765 O O . LEU A 1 223 ? 30.672 5.838 -5.179 1.00 56.03 223 LEU A O 1
ATOM 1769 N N . ASP A 1 224 ? 29.093 4.360 -4.480 1.00 56.59 224 ASP A N 1
ATOM 1770 C CA . ASP A 1 224 ? 29.438 3.288 -5.404 1.00 56.59 224 ASP A CA 1
ATOM 1771 C C . ASP A 1 224 ? 29.624 3.898 -6.797 1.00 56.59 224 ASP A C 1
ATOM 1773 O O . ASP A 1 224 ? 28.668 4.357 -7.416 1.00 56.59 224 ASP A O 1
ATOM 1777 N N . ILE A 1 225 ? 30.868 3.963 -7.282 1.00 53.19 225 ILE A N 1
ATOM 1778 C CA . ILE A 1 225 ? 31.159 4.414 -8.648 1.00 53.19 225 ILE A CA 1
ATOM 1779 C C . ILE A 1 225 ? 30.403 3.499 -9.622 1.00 53.19 225 ILE A C 1
ATOM 1781 O O . ILE A 1 225 ? 30.039 3.928 -10.709 1.00 53.19 225 ILE A O 1
ATOM 1785 N N . GLY A 1 226 ? 30.062 2.275 -9.194 1.00 53.62 226 GLY A N 1
ATOM 1786 C CA . GLY A 1 226 ? 29.051 1.437 -9.809 1.00 53.62 226 GLY A CA 1
ATOM 1787 C C . GLY A 1 226 ? 27.692 2.122 -9.934 1.00 53.62 226 GLY A C 1
ATOM 1788 O O . GLY A 1 226 ? 27.168 2.129 -11.027 1.00 53.62 226 GLY A O 1
ATOM 1789 N N . GLU A 1 227 ? 27.099 2.746 -8.917 1.00 55.59 227 GLU A N 1
ATOM 1790 C CA . GLU A 1 227 ? 25.810 3.452 -9.053 1.00 55.59 227 GLU A CA 1
ATOM 1791 C C . GLU A 1 227 ? 25.852 4.619 -10.053 1.00 55.59 227 GLU A C 1
ATOM 1793 O O . GLU A 1 227 ? 24.876 4.820 -10.783 1.00 55.59 227 GLU A O 1
ATOM 1798 N N . GLU A 1 228 ? 26.971 5.346 -10.135 1.00 50.25 228 GLU A N 1
ATOM 1799 C CA . GLU A 1 228 ? 27.151 6.444 -11.092 1.00 50.25 228 GLU A CA 1
ATOM 1800 C C . GLU A 1 228 ? 27.439 5.910 -12.508 1.00 50.25 228 GLU A C 1
ATOM 1802 O O . GLU A 1 228 ? 26.702 6.235 -13.435 1.00 50.25 228 GLU A O 1
ATOM 1807 N N . MET A 1 229 ? 28.385 4.975 -12.678 1.00 49.38 229 MET A N 1
ATOM 1808 C CA . MET A 1 229 ? 28.661 4.265 -13.943 1.00 49.38 229 MET A CA 1
ATOM 1809 C C . MET A 1 229 ? 27.470 3.432 -14.444 1.00 49.38 229 MET A C 1
ATOM 1811 O O . MET A 1 229 ? 27.268 3.287 -15.644 1.00 49.38 229 MET A O 1
ATOM 1815 N N . LEU A 1 230 ? 26.637 2.898 -13.551 1.00 49.44 230 LEU A N 1
ATOM 1816 C CA . LEU A 1 230 ? 25.413 2.179 -13.901 1.00 49.44 230 LEU A CA 1
ATOM 1817 C C . LEU A 1 230 ? 24.290 3.149 -14.292 1.00 49.44 230 LEU A C 1
ATOM 1819 O O . LEU A 1 230 ? 23.355 2.721 -14.971 1.00 49.44 230 LEU A O 1
ATOM 1823 N N . ALA A 1 231 ? 24.325 4.420 -13.880 1.00 48.62 231 ALA A N 1
ATOM 1824 C CA . ALA A 1 231 ? 23.415 5.441 -14.403 1.00 48.62 231 ALA A CA 1
ATOM 1825 C C . ALA A 1 231 ? 23.741 5.813 -15.862 1.00 48.62 231 ALA A C 1
ATOM 1827 O O . ALA A 1 231 ? 22.830 6.223 -16.573 1.00 48.62 231 ALA A O 1
ATOM 1828 N N . PHE A 1 232 ? 24.984 5.588 -16.313 1.00 44.03 232 PHE A N 1
ATOM 1829 C CA . PHE A 1 232 ? 25.410 5.710 -17.717 1.00 44.03 232 PHE A CA 1
ATOM 1830 C C . PHE A 1 232 ? 25.007 4.520 -18.607 1.00 44.03 232 PHE A C 1
ATOM 1832 O O . PHE A 1 232 ? 25.244 4.557 -19.808 1.00 44.03 232 PHE A O 1
ATOM 1839 N N . ASN A 1 233 ? 24.378 3.476 -18.055 1.00 48.34 233 ASN A N 1
ATOM 1840 C CA . ASN A 1 233 ? 23.661 2.490 -18.865 1.00 48.34 233 ASN A CA 1
ATOM 1841 C C . ASN A 1 233 ? 22.206 2.954 -19.004 1.00 48.34 233 ASN A C 1
ATOM 1843 O O . ASN A 1 233 ? 21.500 2.969 -17.989 1.00 48.34 233 ASN A O 1
ATOM 1847 N N . ASP A 1 234 ? 21.761 3.235 -20.234 1.00 57.84 234 ASP A N 1
ATOM 1848 C CA . ASP A 1 234 ? 20.468 3.822 -20.669 1.00 57.84 234 ASP A CA 1
ATOM 1849 C C . ASP A 1 234 ? 19.163 3.167 -20.146 1.00 57.84 234 ASP A C 1
ATOM 1851 O O . ASP A 1 234 ? 18.055 3.566 -20.492 1.00 57.84 234 ASP A O 1
ATOM 1855 N N . ASN A 1 235 ? 19.242 2.196 -19.236 1.00 71.44 235 ASN A N 1
ATOM 1856 C CA . ASN A 1 235 ? 18.123 1.365 -18.784 1.00 71.44 235 ASN A CA 1
ATOM 1857 C C . ASN A 1 235 ? 17.648 1.695 -17.353 1.00 71.44 235 ASN A C 1
ATOM 1859 O O . ASN A 1 235 ? 17.379 0.783 -16.558 1.00 71.44 235 ASN A O 1
ATOM 1863 N N . VAL A 1 236 ? 17.599 2.980 -16.977 1.00 87.12 236 VAL A N 1
ATOM 1864 C CA . VAL A 1 236 ? 16.980 3.442 -15.717 1.00 87.12 236 VAL A CA 1
ATOM 1865 C C . VAL A 1 236 ? 15.698 4.214 -16.012 1.00 87.12 236 VAL A C 1
ATOM 1867 O O . VAL A 1 236 ? 15.737 5.343 -16.489 1.00 87.12 236 VAL A O 1
ATOM 1870 N N . TYR A 1 237 ? 14.555 3.653 -15.624 1.00 89.31 237 TYR A N 1
ATOM 1871 C CA . TYR A 1 237 ? 13.251 4.278 -15.844 1.00 89.31 237 TYR A CA 1
ATOM 1872 C C . TYR A 1 237 ? 12.820 5.086 -14.623 1.00 89.31 237 TYR A C 1
ATOM 1874 O O . TYR A 1 237 ? 12.894 4.621 -13.484 1.00 89.31 237 TYR A O 1
ATOM 1882 N N . CYS A 1 238 ? 12.347 6.307 -14.847 1.00 91.62 238 CYS A N 1
ATOM 1883 C CA . CYS A 1 238 ? 11.769 7.143 -13.801 1.00 91.62 238 CYS A CA 1
ATOM 1884 C C . CYS A 1 238 ? 10.246 7.112 -13.903 1.00 91.62 238 CYS A C 1
ATOM 1886 O O . CYS A 1 238 ? 9.695 7.394 -14.960 1.00 91.62 238 CYS A O 1
ATOM 1888 N N . VAL A 1 239 ? 9.571 6.824 -12.792 1.00 93.56 239 VAL A N 1
ATOM 1889 C CA . VAL A 1 239 ? 8.106 6.768 -12.735 1.00 93.56 239 VAL A CA 1
ATOM 1890 C C . VAL A 1 239 ? 7.577 7.582 -11.565 1.00 93.56 239 VAL A C 1
ATOM 1892 O O . VAL A 1 239 ? 8.146 7.561 -10.471 1.00 93.56 239 VAL A O 1
ATOM 1895 N N . ALA A 1 240 ? 6.473 8.290 -11.782 1.00 94.06 240 ALA A N 1
ATOM 1896 C CA . ALA A 1 240 ? 5.782 9.059 -10.752 1.00 94.06 240 ALA A CA 1
ATOM 1897 C C . ALA A 1 240 ? 4.265 8.783 -10.808 1.00 94.06 240 ALA A C 1
ATOM 1899 O O . ALA A 1 240 ? 3.489 9.644 -11.208 1.00 94.06 240 ALA A O 1
ATOM 1900 N N . PRO A 1 241 ? 3.818 7.584 -10.392 1.00 93.75 241 PRO A N 1
ATOM 1901 C CA . PRO A 1 241 ? 2.427 7.140 -10.539 1.00 93.75 241 PRO A CA 1
ATOM 1902 C C . PRO A 1 241 ? 1.389 8.028 -9.847 1.00 93.75 241 PRO A C 1
ATOM 1904 O O . PRO A 1 241 ? 0.227 8.045 -10.231 1.00 93.75 241 PRO A O 1
ATOM 1907 N N . ALA A 1 242 ? 1.787 8.741 -8.795 1.00 93.19 242 ALA A N 1
ATOM 1908 C CA . ALA A 1 242 ? 0.908 9.626 -8.036 1.00 93.19 242 ALA A CA 1
ATOM 1909 C C . ALA A 1 242 ? 1.019 11.104 -8.460 1.00 93.19 242 ALA A C 1
ATOM 1911 O O . ALA A 1 242 ? 0.436 11.974 -7.810 1.00 93.19 242 ALA A O 1
ATOM 1912 N N . GLU A 1 243 ? 1.806 11.413 -9.494 1.00 91.38 243 GLU A N 1
ATOM 1913 C CA . GLU A 1 243 ? 1.980 12.781 -9.978 1.00 91.38 243 GLU A CA 1
ATOM 1914 C C . GLU A 1 243 ? 0.676 13.331 -10.573 1.00 91.38 243 GLU A C 1
ATOM 1916 O O . GLU A 1 243 ? -0.104 12.611 -11.185 1.00 91.38 243 GLU A O 1
ATOM 1921 N N . GLY A 1 244 ? 0.398 14.616 -10.335 1.00 89.75 244 GLY A N 1
ATOM 1922 C CA . GLY A 1 244 ? -0.838 15.276 -10.778 1.00 89.75 244 GLY A CA 1
ATOM 1923 C C . GLY A 1 244 ? -2.074 14.978 -9.919 1.00 89.75 244 GLY A C 1
ATOM 1924 O O . GLY A 1 244 ? -3.033 15.750 -9.945 1.00 89.75 244 GLY A O 1
ATOM 1925 N N . ASN A 1 245 ? -2.034 13.931 -9.092 1.00 93.44 245 ASN A N 1
ATOM 1926 C CA . ASN A 1 245 ? -3.140 13.548 -8.223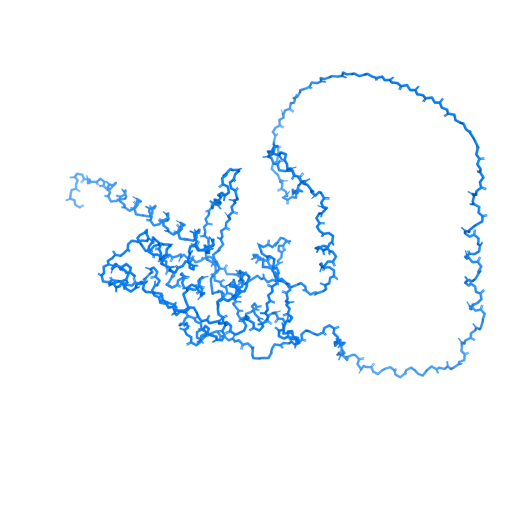 1.00 93.44 245 ASN A CA 1
ATOM 1927 C C . ASN A 1 245 ? -3.103 14.237 -6.853 1.00 93.44 245 ASN A C 1
ATOM 1929 O O . ASN A 1 245 ? -2.054 14.550 -6.287 1.00 93.44 245 ASN A O 1
ATOM 1933 N N . ASN A 1 246 ? -4.293 14.451 -6.288 1.00 92.69 246 ASN A N 1
ATOM 1934 C CA . ASN A 1 246 ? -4.456 15.091 -4.987 1.00 92.69 246 ASN A CA 1
ATOM 1935 C C . ASN A 1 246 ? -4.578 14.058 -3.857 1.00 92.69 246 ASN A C 1
ATOM 1937 O O . ASN A 1 246 ? -5.238 13.029 -4.033 1.00 92.69 246 ASN A O 1
ATOM 1941 N N . PRO A 1 247 ? -4.019 14.338 -2.665 1.00 92.00 247 PRO A N 1
ATOM 1942 C CA . PRO A 1 247 ? -4.200 13.483 -1.503 1.00 92.00 247 PRO A CA 1
ATOM 1943 C C . PRO A 1 247 ? -5.674 13.256 -1.157 1.00 92.00 247 PRO A C 1
ATOM 1945 O O . PRO A 1 247 ? -6.470 14.194 -1.075 1.00 92.00 247 PRO A O 1
ATOM 1948 N N . VAL A 1 248 ? -6.022 12.006 -0.870 1.00 92.31 248 VAL A N 1
ATOM 1949 C CA . VAL A 1 248 ? -7.358 11.596 -0.442 1.00 92.31 248 VAL A CA 1
ATOM 1950 C C . VAL A 1 248 ? -7.400 11.314 1.057 1.00 92.31 248 VAL A C 1
ATOM 1952 O O . VAL A 1 248 ? -6.441 10.852 1.677 1.00 92.31 248 VAL A O 1
ATOM 1955 N N . SER A 1 249 ? -8.548 11.598 1.675 1.00 87.38 249 SER A N 1
ATOM 1956 C CA . SER A 1 249 ? -8.728 11.361 3.107 1.00 87.38 249 SER A CA 1
ATOM 1957 C C . SER A 1 249 ? -9.034 9.893 3.393 1.00 87.38 249 SER A C 1
ATOM 1959 O O . SER A 1 249 ? -9.991 9.339 2.845 1.00 87.38 249 SER A O 1
ATOM 1961 N N . PHE A 1 250 ? -8.295 9.310 4.340 1.00 84.75 250 PHE A N 1
ATOM 1962 C CA . PHE A 1 250 ? -8.475 7.929 4.796 1.00 84.75 250 PHE A CA 1
ATOM 1963 C C . PHE A 1 250 ? -9.904 7.600 5.242 1.00 84.75 250 PHE A C 1
ATOM 1965 O O . PHE A 1 250 ? -10.452 6.572 4.874 1.00 84.75 250 PHE A O 1
ATOM 1972 N N . PHE A 1 251 ? -10.540 8.487 6.008 1.00 82.88 251 PHE A N 1
ATOM 1973 C CA . PHE A 1 251 ? -11.856 8.206 6.597 1.00 82.88 251 PHE A CA 1
ATOM 1974 C C . PHE A 1 251 ? -13.026 8.449 5.639 1.00 82.88 251 PHE A C 1
ATOM 1976 O O . PHE A 1 251 ? -14.155 8.098 5.967 1.00 82.88 251 PHE A O 1
ATOM 1983 N N . ARG A 1 252 ? -12.777 9.114 4.505 1.00 87.69 252 ARG A N 1
ATOM 1984 C CA . ARG A 1 252 ? -13.810 9.455 3.518 1.00 87.69 252 ARG A CA 1
ATOM 1985 C C . ARG A 1 252 ? -13.793 8.501 2.329 1.00 87.69 252 ARG A C 1
ATOM 1987 O O . ARG A 1 252 ? -14.838 8.267 1.735 1.00 87.69 252 ARG A O 1
ATOM 1994 N N . THR A 1 253 ? -12.617 7.991 1.982 1.00 90.62 253 THR A N 1
ATOM 1995 C CA . THR A 1 253 ? -12.428 7.160 0.795 1.00 90.62 253 THR A CA 1
ATOM 1996 C C . THR A 1 253 ? -12.695 5.701 1.157 1.00 90.62 253 THR A C 1
ATOM 1998 O O . THR A 1 253 ? -11.942 5.140 1.957 1.00 90.62 253 THR A O 1
ATOM 2001 N N . PRO A 1 254 ? -13.752 5.075 0.613 1.00 91.62 254 PRO A N 1
ATOM 2002 C CA . PRO A 1 254 ? -14.042 3.678 0.899 1.00 91.62 254 PRO A CA 1
ATOM 2003 C C . PRO A 1 254 ? -12.927 2.793 0.346 1.00 91.62 254 PRO A C 1
ATOM 2005 O O . PRO A 1 254 ? -12.338 3.095 -0.693 1.00 91.62 254 PRO A O 1
ATOM 2008 N N . LYS A 1 255 ? -12.643 1.688 1.035 1.00 93.38 255 LYS A N 1
ATOM 2009 C CA . LYS A 1 255 ? -11.675 0.667 0.615 1.00 93.38 255 LYS A CA 1
ATOM 2010 C C . LYS A 1 255 ? -10.254 1.184 0.373 1.00 93.38 255 LYS A C 1
ATOM 2012 O O . LYS A 1 255 ? -9.461 0.494 -0.264 1.00 93.38 255 LYS A O 1
ATOM 2017 N N . LEU A 1 256 ? -9.899 2.351 0.921 1.00 94.50 256 LEU A N 1
ATOM 2018 C CA . LEU A 1 256 ? -8.567 2.939 0.756 1.00 94.50 256 LEU A CA 1
ATOM 2019 C C . LEU A 1 256 ? -7.460 1.996 1.238 1.00 94.50 256 LEU A C 1
ATOM 2021 O O . LEU A 1 256 ? -6.449 1.848 0.567 1.00 94.50 256 LEU A O 1
ATOM 2025 N N . GLU A 1 257 ? -7.670 1.326 2.372 1.00 95.25 257 GLU A N 1
ATOM 2026 C CA . GLU A 1 257 ? -6.712 0.360 2.916 1.00 95.25 257 GLU A CA 1
ATOM 2027 C C . GLU A 1 257 ? -6.421 -0.784 1.928 1.00 95.25 257 GLU A C 1
ATOM 2029 O O . GLU A 1 257 ? -5.262 -1.126 1.717 1.00 95.25 257 GLU A O 1
ATOM 2034 N N . ALA A 1 258 ? -7.452 -1.331 1.275 1.00 95.88 258 ALA A N 1
ATOM 2035 C CA . ALA A 1 258 ? -7.272 -2.380 0.272 1.00 95.88 258 ALA A CA 1
ATOM 2036 C C . ALA A 1 258 ? -6.590 -1.863 -0.999 1.00 95.88 258 ALA A C 1
ATOM 2038 O O . ALA A 1 258 ? -5.706 -2.523 -1.532 1.00 95.88 258 ALA A O 1
ATOM 2039 N N . MET A 1 259 ? -6.966 -0.665 -1.456 1.00 95.94 259 MET A N 1
ATOM 2040 C CA . MET A 1 259 ? -6.345 -0.033 -2.623 1.00 95.94 259 MET A CA 1
ATOM 2041 C C . MET A 1 259 ? -4.873 0.308 -2.395 1.00 95.94 259 MET A C 1
ATOM 2043 O O . MET A 1 259 ? -4.110 0.283 -3.355 1.00 95.94 259 MET A O 1
ATOM 2047 N N . ALA A 1 260 ? -4.494 0.634 -1.155 1.00 95.56 260 ALA A N 1
ATOM 2048 C CA . ALA A 1 260 ? -3.124 0.968 -0.795 1.00 95.56 260 ALA A CA 1
ATOM 2049 C C . ALA A 1 260 ? -2.230 -0.257 -0.595 1.00 95.56 260 ALA A C 1
ATOM 2051 O O . ALA A 1 260 ? -1.039 -0.207 -0.903 1.00 95.56 260 ALA A O 1
ATOM 2052 N N . PHE A 1 261 ? -2.812 -1.357 -0.113 1.00 96.62 261 PHE A N 1
ATOM 2053 C CA . PHE A 1 261 ? -2.106 -2.590 0.224 1.00 96.62 261 PHE A CA 1
ATOM 2054 C C . PHE A 1 261 ? -2.744 -3.807 -0.473 1.00 96.62 261 PHE A C 1
ATOM 2056 O O . PHE A 1 261 ? -3.249 -4.712 0.202 1.00 96.62 261 PHE A O 1
ATOM 2063 N N . PRO A 1 262 ? -2.722 -3.869 -1.819 1.00 96.56 262 PRO A N 1
ATOM 2064 C CA . PRO A 1 262 ? -3.412 -4.917 -2.577 1.00 96.56 262 PRO A CA 1
ATOM 2065 C C . PRO A 1 262 ? -2.862 -6.325 -2.308 1.00 96.56 262 PRO A C 1
ATOM 2067 O O . PRO A 1 262 ? -3.601 -7.302 -2.386 1.00 96.56 262 PRO A O 1
ATOM 2070 N N . VAL A 1 263 ? -1.587 -6.457 -1.922 1.00 96.56 263 VAL A N 1
ATOM 2071 C CA . VAL A 1 263 ? -1.003 -7.756 -1.538 1.00 96.56 263 VAL A CA 1
ATOM 2072 C C . VAL A 1 263 ? -1.537 -8.237 -0.188 1.00 96.56 263 VAL A C 1
ATOM 2074 O O . VAL A 1 263 ? -1.804 -9.424 0.000 1.00 96.56 263 VAL A O 1
ATOM 2077 N N . GLN A 1 264 ? -1.721 -7.324 0.767 1.00 95.62 264 GLN A N 1
ATOM 2078 C CA . GLN A 1 264 ? -2.305 -7.648 2.063 1.00 95.62 264 GLN A CA 1
ATOM 2079 C C . GLN A 1 264 ? -3.815 -7.907 1.968 1.00 95.62 264 GLN A C 1
ATOM 2081 O O . GLN A 1 264 ? -4.322 -8.762 2.702 1.00 95.62 264 GLN A O 1
ATOM 2086 N N . PHE A 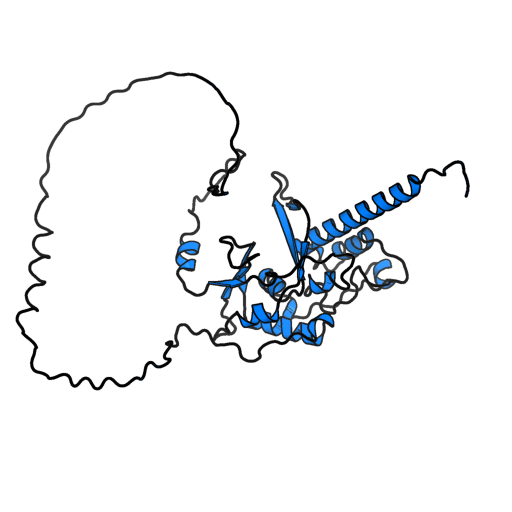1 265 ? -4.502 -7.243 1.030 1.00 96.00 265 PHE A N 1
ATOM 2087 C CA . PHE A 1 265 ? -5.935 -7.388 0.761 1.00 96.00 265 PHE A CA 1
ATOM 2088 C C . PHE A 1 265 ? -6.237 -7.829 -0.686 1.00 96.00 265 PHE A C 1
ATOM 2090 O O . PHE A 1 265 ? -6.900 -7.088 -1.410 1.00 96.00 265 PHE A O 1
ATOM 2097 N N . PRO A 1 266 ? -5.868 -9.056 -1.111 1.00 95.62 266 PRO A N 1
ATOM 2098 C CA . PRO A 1 266 ? -6.050 -9.489 -2.501 1.00 95.62 266 PRO A CA 1
ATOM 2099 C C . PRO A 1 266 ? -7.495 -9.399 -3.000 1.00 95.62 266 PRO A C 1
ATOM 2101 O O . PRO A 1 266 ? -7.735 -9.104 -4.159 1.00 95.62 266 PRO A O 1
ATOM 2104 N N . THR A 1 267 ? -8.476 -9.633 -2.127 1.00 94.75 267 THR A N 1
ATOM 2105 C CA . THR A 1 267 ? -9.910 -9.619 -2.471 1.00 94.75 267 THR A CA 1
ATOM 2106 C C . THR A 1 267 ? -10.592 -8.269 -2.222 1.00 94.75 267 THR A C 1
ATOM 2108 O O . THR A 1 267 ? -11.785 -8.120 -2.485 1.00 94.75 267 THR A O 1
ATOM 2111 N N . GLY A 1 268 ? -9.882 -7.291 -1.651 1.00 93.88 268 GLY A N 1
ATOM 2112 C CA . GLY A 1 268 ? -10.447 -6.003 -1.236 1.00 93.88 268 GLY A CA 1
ATOM 2113 C C . GLY A 1 268 ? -11.479 -6.065 -0.095 1.00 93.88 268 GLY A C 1
ATOM 2114 O O . GLY A 1 268 ? -12.142 -5.064 0.198 1.00 93.88 268 GLY A O 1
ATOM 2115 N N . GLN A 1 269 ? -11.643 -7.224 0.550 1.00 91.81 269 GLN A N 1
ATOM 2116 C CA . GLN A 1 269 ? -12.592 -7.449 1.648 1.00 91.81 269 GLN A CA 1
ATOM 2117 C C . GLN A 1 269 ? -11.919 -7.367 3.026 1.00 91.81 269 GLN A C 1
ATOM 2119 O O . GLN A 1 269 ? -10.697 -7.402 3.155 1.00 91.81 269 GLN A O 1
ATOM 2124 N N . ASN A 1 270 ? -12.730 -7.310 4.078 1.00 91.94 270 ASN A N 1
ATOM 2125 C CA . ASN A 1 270 ? -12.347 -7.271 5.485 1.00 91.94 270 ASN A CA 1
ATOM 2126 C C . ASN A 1 270 ? -11.497 -6.046 5.877 1.00 91.94 270 ASN A C 1
ATOM 2128 O O . ASN A 1 270 ? -10.736 -6.108 6.845 1.00 91.94 270 ASN A O 1
ATOM 2132 N N . THR A 1 271 ? -11.634 -4.921 5.175 1.00 93.06 271 THR A N 1
ATOM 2133 C CA . THR A 1 271 ? -10.947 -3.649 5.481 1.00 93.06 271 THR A CA 1
ATOM 2134 C C . THR A 1 271 ? -11.534 -2.942 6.708 1.00 93.06 271 THR A C 1
ATOM 2136 O O . THR A 1 271 ? -12.623 -3.286 7.184 1.00 93.06 271 THR A O 1
ATOM 2139 N N . LEU A 1 272 ? -10.836 -1.943 7.256 1.00 92.19 272 LEU A N 1
ATOM 2140 C CA . LEU A 1 272 ? -11.282 -1.212 8.450 1.00 92.19 272 LEU A CA 1
ATOM 2141 C C . LEU A 1 272 ? -12.685 -0.598 8.296 1.00 92.19 272 LEU A C 1
ATOM 2143 O O . LEU A 1 272 ? -13.465 -0.611 9.246 1.00 92.19 272 LEU A O 1
ATOM 2147 N N . ASP A 1 273 ? -13.006 -0.076 7.114 1.00 90.94 273 ASP A N 1
ATOM 2148 C CA . ASP A 1 273 ? -14.239 0.654 6.803 1.00 90.94 273 ASP A CA 1
ATOM 2149 C C . ASP A 1 273 ? -15.485 -0.235 6.634 1.00 90.94 273 ASP A C 1
ATOM 2151 O O . ASP A 1 273 ? -16.595 0.279 6.497 1.00 90.94 273 ASP A O 1
ATOM 2155 N N . GLU A 1 274 ? -15.340 -1.561 6.691 1.00 90.31 274 GLU A N 1
ATOM 2156 C CA . GLU A 1 274 ? -16.477 -2.473 6.572 1.00 90.31 274 GLU A CA 1
ATOM 2157 C C . GLU A 1 274 ? -17.431 -2.452 7.768 1.00 90.31 274 GLU A C 1
ATOM 2159 O O . GLU A 1 274 ? -17.029 -2.416 8.940 1.00 90.31 274 GLU A O 1
ATOM 2164 N N . GLN A 1 275 ? -18.724 -2.561 7.451 1.00 87.81 275 GLN A N 1
ATOM 2165 C CA . GLN A 1 275 ? -19.787 -2.690 8.438 1.00 87.81 275 GLN A CA 1
ATOM 2166 C C . GLN A 1 275 ? -19.735 -4.062 9.110 1.00 87.81 275 GLN A C 1
ATOM 2168 O O . GLN A 1 275 ? -19.784 -5.100 8.457 1.00 87.81 275 GLN A O 1
ATOM 2173 N N . ARG A 1 276 ? -19.670 -4.062 10.443 1.00 88.94 276 ARG A N 1
ATOM 2174 C CA . ARG A 1 276 ? -19.540 -5.271 11.265 1.00 88.94 276 ARG A CA 1
ATOM 2175 C C . ARG A 1 276 ? -20.665 -5.362 12.278 1.00 88.94 276 ARG A C 1
ATOM 2177 O O . ARG A 1 276 ? -21.141 -4.342 12.772 1.00 88.94 276 ARG A O 1
ATOM 2184 N N . ARG A 1 277 ? -21.041 -6.597 12.627 1.00 86.88 277 ARG A N 1
ATOM 2185 C CA . ARG A 1 277 ? -22.073 -6.883 13.639 1.00 86.88 277 ARG A CA 1
ATOM 2186 C C . ARG A 1 277 ? -21.708 -6.282 14.992 1.00 86.88 277 ARG A C 1
ATOM 2188 O O . ARG A 1 277 ? -22.528 -5.613 15.611 1.00 86.88 277 ARG A O 1
ATOM 2195 N N . ILE A 1 278 ? -20.473 -6.507 15.437 1.00 87.50 278 ILE A N 1
ATOM 2196 C CA . ILE A 1 278 ? -19.928 -5.887 16.642 1.00 87.50 278 ILE A CA 1
ATOM 2197 C C . ILE A 1 278 ? -18.988 -4.778 16.193 1.00 87.50 278 ILE A C 1
ATOM 2199 O O . ILE A 1 278 ? -18.068 -5.000 15.405 1.00 87.50 278 ILE A O 1
ATOM 2203 N N . LYS A 1 279 ? -19.214 -3.570 16.708 1.00 87.44 279 LYS A N 1
ATOM 2204 C CA . LYS A 1 279 ? -18.383 -2.412 16.388 1.00 87.44 279 LYS A CA 1
ATOM 2205 C C . LYS A 1 279 ? -16.947 -2.650 16.856 1.00 87.44 279 LYS A C 1
ATOM 2207 O O . LYS A 1 279 ? -16.698 -2.837 18.045 1.00 87.44 279 LYS A O 1
ATOM 2212 N N . VAL A 1 280 ? -16.006 -2.578 15.921 1.00 88.81 280 VAL A N 1
ATOM 2213 C CA . VAL A 1 280 ? -14.569 -2.675 16.188 1.00 88.81 280 VAL A CA 1
ATOM 2214 C C . VAL A 1 280 ? -13.962 -1.278 16.070 1.00 88.81 280 VAL A C 1
ATOM 2216 O O . VAL A 1 280 ? -14.214 -0.565 15.101 1.00 88.81 280 VAL A O 1
ATOM 2219 N N . THR A 1 281 ? -13.196 -0.850 17.073 1.00 90.38 281 THR A N 1
ATOM 2220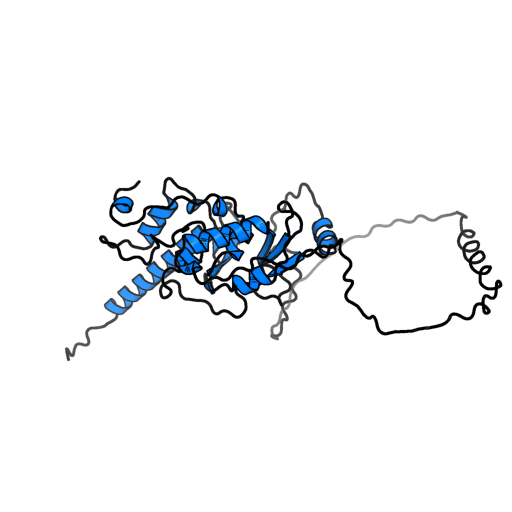 C CA . THR A 1 281 ? -12.427 0.400 16.992 1.00 90.38 281 THR A CA 1
ATOM 2221 C C . THR A 1 281 ? -11.172 0.187 16.140 1.00 90.38 281 THR A C 1
ATOM 2223 O O . THR A 1 281 ? -10.650 -0.931 16.122 1.00 90.38 281 THR A O 1
ATOM 2226 N N . PRO A 1 282 ? -10.618 1.228 15.490 1.00 92.00 282 PRO A N 1
ATOM 2227 C CA . PRO A 1 282 ? -9.380 1.101 14.719 1.00 92.00 282 PRO A CA 1
ATOM 2228 C C . PRO A 1 282 ? -8.233 0.460 15.506 1.00 92.00 282 PRO A C 1
ATOM 2230 O O . PRO A 1 282 ? -7.567 -0.432 14.994 1.00 92.00 282 PRO A O 1
ATOM 2233 N N . SER A 1 283 ? -8.072 0.803 16.788 1.00 91.69 283 SER A N 1
ATOM 2234 C CA . SER A 1 283 ? -7.054 0.185 17.646 1.00 91.69 283 SER A CA 1
ATOM 2235 C C . SER A 1 283 ? -7.239 -1.329 17.793 1.00 91.69 283 SER A C 1
ATOM 2237 O O . SER A 1 283 ? -6.265 -2.071 17.735 1.00 91.69 283 SER A O 1
ATOM 2239 N N . THR A 1 284 ? -8.471 -1.809 17.986 1.00 91.12 284 THR A N 1
ATOM 2240 C CA . THR A 1 284 ? -8.752 -3.250 18.094 1.00 91.12 284 THR A CA 1
ATOM 2241 C C . THR A 1 284 ? -8.595 -3.950 16.745 1.00 91.12 284 THR A C 1
ATOM 2243 O O . THR A 1 284 ? -8.057 -5.055 16.695 1.00 91.12 284 THR A O 1
ATOM 2246 N N . TYR A 1 285 ? -9.007 -3.296 15.656 1.00 93.12 285 TYR A N 1
ATOM 2247 C CA . TYR A 1 285 ? -8.842 -3.798 14.293 1.00 93.12 285 TYR A CA 1
ATOM 2248 C C . TYR A 1 285 ? -7.361 -4.007 13.949 1.00 93.12 285 TYR A C 1
ATOM 2250 O O . TYR A 1 285 ? -6.959 -5.126 13.630 1.00 93.12 285 TYR A O 1
ATOM 2258 N N . PHE A 1 286 ? -6.527 -2.973 14.103 1.00 94.06 286 PHE A N 1
ATOM 2259 C CA . PHE A 1 286 ? -5.104 -3.075 13.781 1.00 94.06 286 PHE A CA 1
ATOM 2260 C C . PHE A 1 286 ? -4.365 -4.017 14.727 1.00 94.06 286 PHE A C 1
ATOM 2262 O O . PHE A 1 286 ? -3.541 -4.792 14.262 1.00 94.06 286 PHE A O 1
ATOM 2269 N N . LYS A 1 287 ? -4.711 -4.072 16.022 1.00 92.06 287 LYS A N 1
ATOM 2270 C CA . LYS A 1 287 ? -4.180 -5.119 16.917 1.00 92.06 287 LYS A CA 1
ATOM 2271 C C . LYS A 1 287 ? -4.494 -6.518 16.388 1.00 92.06 287 LYS A C 1
ATOM 2273 O O . LYS A 1 287 ? -3.613 -7.368 16.359 1.00 92.06 287 LYS A O 1
ATOM 2278 N N . SER A 1 288 ? -5.723 -6.757 15.927 1.00 90.62 288 SER A N 1
ATOM 2279 C CA . SER A 1 288 ? -6.088 -8.050 15.343 1.00 90.62 288 SER A CA 1
ATOM 2280 C C . SER A 1 288 ? -5.344 -8.354 14.039 1.00 90.62 288 SER A C 1
ATOM 2282 O O . SER A 1 288 ? -5.147 -9.530 13.748 1.00 90.62 288 SER A O 1
ATOM 2284 N N . ARG A 1 289 ? -4.973 -7.340 13.246 1.00 92.19 289 ARG A N 1
ATOM 2285 C CA . ARG A 1 289 ? -4.194 -7.499 12.005 1.00 92.19 289 ARG A CA 1
ATOM 2286 C C . ARG A 1 289 ? -2.713 -7.756 12.287 1.00 92.19 289 ARG A C 1
ATOM 2288 O O . ARG A 1 289 ? -2.138 -8.651 11.683 1.00 92.19 289 ARG A O 1
ATOM 2295 N N . LEU A 1 290 ? -2.127 -7.010 13.221 1.00 93.06 290 LEU A N 1
ATOM 2296 C CA . LEU A 1 290 ? -0.700 -7.056 13.552 1.00 93.06 290 LEU A CA 1
ATOM 2297 C C . LEU A 1 290 ? -0.310 -8.269 14.403 1.00 93.06 290 LEU A C 1
ATOM 2299 O O . LEU A 1 290 ? 0.790 -8.781 14.251 1.00 93.06 290 LEU A O 1
ATOM 2303 N N . PHE A 1 291 ? -1.199 -8.745 15.278 1.00 90.31 291 PHE A N 1
ATOM 2304 C CA . PHE A 1 291 ? -0.948 -9.908 16.142 1.00 90.31 291 PHE A CA 1
ATOM 2305 C C . PHE A 1 291 ? -1.624 -11.188 15.636 1.00 90.31 291 PHE A C 1
ATOM 2307 O O . PHE A 1 291 ? -1.917 -12.096 16.416 1.00 90.31 291 PHE A O 1
ATOM 2314 N N . ASN A 1 292 ? -1.936 -11.251 14.341 1.00 88.38 292 ASN A N 1
ATOM 2315 C CA . ASN A 1 292 ? -2.454 -12.473 13.745 1.00 88.38 292 ASN A CA 1
ATOM 2316 C C . ASN A 1 292 ? -1.325 -13.500 13.546 1.00 88.38 292 ASN A C 1
ATOM 2318 O O . ASN A 1 292 ? -0.152 -13.148 13.525 1.00 88.38 292 ASN A O 1
ATOM 2322 N N . VAL A 1 293 ? -1.692 -14.774 13.380 1.00 89.12 293 VAL A N 1
ATOM 2323 C CA . VAL A 1 293 ? -0.733 -15.846 13.043 1.00 89.12 293 VAL A CA 1
ATOM 2324 C C . VAL A 1 293 ? -0.070 -15.574 11.691 1.00 89.12 293 VAL A C 1
ATOM 2326 O O . VAL A 1 293 ? 1.105 -15.860 11.502 1.00 89.12 293 VAL A O 1
ATOM 2329 N N . ASP A 1 294 ? -0.839 -15.008 10.763 1.00 91.19 294 ASP A N 1
ATOM 2330 C CA . ASP A 1 294 ? -0.328 -14.473 9.509 1.00 91.19 294 ASP A CA 1
ATOM 2331 C C . ASP A 1 294 ? 0.313 -13.103 9.758 1.00 91.19 294 ASP A C 1
ATOM 2333 O O . ASP A 1 294 ? -0.369 -12.140 10.124 1.00 91.19 294 ASP A O 1
ATOM 2337 N N . ASP A 1 295 ? 1.623 -13.027 9.555 1.00 92.69 295 ASP A N 1
ATOM 2338 C CA . ASP A 1 295 ? 2.447 -11.865 9.863 1.00 92.69 295 ASP A CA 1
ATOM 2339 C C . ASP A 1 295 ? 2.614 -10.894 8.679 1.00 92.69 295 ASP A C 1
ATOM 2341 O O . ASP A 1 295 ? 3.375 -9.929 8.790 1.00 92.69 295 ASP A O 1
ATOM 2345 N N . ARG A 1 296 ? 1.862 -11.061 7.573 1.00 93.69 296 ARG A N 1
ATOM 2346 C CA . ARG A 1 296 ? 1.960 -10.199 6.370 1.00 93.69 296 ARG A CA 1
ATOM 2347 C C . ARG A 1 296 ? 1.794 -8.700 6.649 1.00 93.69 296 ARG A C 1
ATOM 2349 O O . ARG A 1 296 ? 2.314 -7.871 5.906 1.00 93.69 296 ARG A O 1
ATOM 2356 N N . PHE A 1 297 ? 1.044 -8.357 7.697 1.00 94.81 297 PHE A N 1
ATOM 2357 C CA . PHE A 1 297 ? 0.813 -6.979 8.137 1.00 94.81 297 PHE A CA 1
ATOM 2358 C C . PHE A 1 297 ? 1.921 -6.477 9.059 1.00 94.81 297 PHE A C 1
ATOM 2360 O O . PHE A 1 297 ? 2.309 -5.319 8.976 1.00 94.81 297 PHE A O 1
ATOM 2367 N N . ALA A 1 298 ? 2.426 -7.344 9.939 1.00 93.75 298 ALA A N 1
ATOM 2368 C CA . ALA A 1 298 ? 3.472 -7.000 10.896 1.00 93.75 298 ALA A CA 1
ATOM 2369 C C . ALA A 1 298 ? 4.848 -6.862 10.229 1.00 93.75 298 ALA A C 1
ATOM 2371 O O . ALA A 1 298 ? 5.678 -6.089 10.697 1.00 93.75 298 ALA A O 1
ATOM 2372 N N . ARG A 1 299 ? 5.088 -7.590 9.131 1.00 92.06 299 ARG A N 1
ATOM 2373 C CA . ARG A 1 299 ? 6.328 -7.497 8.346 1.00 92.06 299 ARG A CA 1
ATOM 2374 C C . ARG A 1 299 ? 6.416 -6.238 7.488 1.00 92.06 299 ARG A C 1
ATOM 2376 O O . ARG A 1 299 ? 7.517 -5.787 7.191 1.00 92.06 299 ARG A O 1
ATOM 2383 N N . ASP A 1 300 ? 5.283 -5.684 7.063 1.00 92.19 300 ASP A N 1
ATOM 2384 C CA . ASP A 1 300 ? 5.261 -4.528 6.171 1.00 92.19 300 ASP A CA 1
ATOM 2385 C C . ASP A 1 300 ? 5.393 -3.223 6.969 1.00 92.19 300 ASP A C 1
ATOM 2387 O O . ASP A 1 300 ? 4.465 -2.775 7.646 1.00 92.19 300 ASP A O 1
ATOM 2391 N N . THR A 1 301 ? 6.565 -2.592 6.873 1.00 89.00 301 THR A N 1
ATOM 2392 C CA . THR A 1 301 ? 6.856 -1.322 7.551 1.00 89.00 301 THR A CA 1
ATOM 2393 C C . THR A 1 301 ? 5.914 -0.197 7.115 1.00 89.00 301 THR A C 1
ATOM 2395 O O . THR A 1 301 ? 5.499 0.604 7.954 1.00 89.00 301 THR A O 1
ATOM 2398 N N . ASN A 1 302 ? 5.509 -0.154 5.841 1.00 89.50 302 ASN A N 1
ATOM 2399 C CA . ASN A 1 302 ? 4.567 0.859 5.363 1.00 89.50 302 ASN A CA 1
ATOM 2400 C C . ASN A 1 302 ? 3.184 0.642 5.980 1.00 89.50 302 ASN A C 1
ATOM 2402 O O . ASN A 1 302 ? 2.538 1.607 6.391 1.00 89.50 302 ASN A O 1
ATOM 2406 N N . TYR A 1 303 ? 2.753 -0.616 6.113 1.00 94.06 303 TYR A N 1
ATOM 2407 C CA . TYR A 1 303 ? 1.487 -0.939 6.771 1.00 94.06 303 TYR A CA 1
ATOM 2408 C C . TYR A 1 303 ? 1.507 -0.607 8.269 1.00 94.06 303 TYR A C 1
ATOM 2410 O O . TYR A 1 303 ? 0.527 -0.074 8.788 1.00 94.06 303 TYR A O 1
ATOM 2418 N N . LEU A 1 304 ? 2.620 -0.861 8.969 1.00 93.38 304 LEU A N 1
ATOM 2419 C CA . LEU A 1 304 ? 2.777 -0.499 10.384 1.00 93.38 304 LEU A CA 1
ATOM 2420 C C . LEU A 1 304 ? 2.585 1.003 10.612 1.00 93.38 304 LEU A C 1
ATOM 2422 O O . LEU A 1 304 ? 1.795 1.409 11.467 1.00 93.38 304 LEU A O 1
ATOM 2426 N N . PHE A 1 305 ? 3.271 1.829 9.824 1.00 91.69 305 PHE A N 1
ATOM 2427 C CA . PHE A 1 305 ? 3.178 3.280 9.951 1.00 91.69 305 PHE A CA 1
ATOM 2428 C C . PHE A 1 305 ? 1.836 3.833 9.480 1.00 91.69 305 PHE A C 1
ATOM 2430 O O . PHE A 1 305 ? 1.294 4.756 10.089 1.00 91.69 305 PHE A O 1
ATOM 2437 N N . PHE A 1 306 ? 1.242 3.216 8.464 1.00 92.19 306 PHE A N 1
ATOM 2438 C CA . PHE A 1 306 ? -0.133 3.492 8.079 1.00 92.19 306 PHE A CA 1
ATOM 2439 C C . PHE A 1 306 ? -1.116 3.202 9.226 1.00 92.19 306 PHE A C 1
ATOM 2441 O O . PHE A 1 306 ? -1.930 4.056 9.578 1.00 92.19 306 PHE A O 1
ATOM 2448 N N . ALA A 1 307 ? -1.014 2.034 9.865 1.00 94.12 307 ALA A N 1
ATOM 2449 C CA . ALA A 1 307 ? -1.862 1.639 10.988 1.00 94.12 307 ALA A CA 1
ATOM 2450 C C . ALA A 1 307 ? -1.683 2.557 12.210 1.00 94.12 307 ALA A C 1
ATOM 2452 O O . ALA A 1 307 ? -2.672 2.932 12.856 1.00 94.12 307 ALA A O 1
ATOM 2453 N N . GLN A 1 308 ? -0.438 2.947 12.508 1.00 92.25 308 GLN A N 1
ATOM 2454 C CA . GLN A 1 308 ? -0.118 3.926 13.546 1.00 92.25 308 GLN A CA 1
ATOM 2455 C C . GLN A 1 308 ? -0.835 5.250 13.266 1.00 92.25 308 GLN A C 1
ATOM 2457 O O . GLN A 1 308 ? -1.634 5.702 14.088 1.00 92.25 308 GLN A O 1
ATOM 2462 N N . PHE A 1 309 ? -0.623 5.817 12.078 1.00 91.88 309 PHE A N 1
ATOM 2463 C CA . PHE A 1 309 ? -1.210 7.089 11.681 1.00 91.88 309 PHE A CA 1
ATOM 2464 C C . PHE A 1 309 ? -2.743 7.080 11.752 1.00 91.88 309 PHE A C 1
ATOM 2466 O O . PHE A 1 309 ? -3.359 7.964 12.352 1.00 91.88 309 PHE A O 1
ATOM 2473 N N . VAL A 1 310 ? -3.389 6.052 11.193 1.00 92.38 310 VAL A N 1
ATOM 2474 C CA . VAL A 1 310 ? -4.855 5.935 11.219 1.00 92.38 310 VAL A CA 1
ATOM 2475 C C . VAL A 1 310 ? -5.380 5.876 12.654 1.00 92.38 310 VAL A C 1
ATOM 2477 O O . VAL A 1 310 ? -6.399 6.499 12.976 1.00 92.38 310 VAL A O 1
ATOM 2480 N N . THR A 1 311 ? -4.688 5.144 13.528 1.00 92.88 311 THR A N 1
ATOM 2481 C CA . THR A 1 311 ? -5.062 5.028 14.940 1.00 92.88 311 THR A CA 1
ATOM 2482 C C . THR A 1 311 ? -4.927 6.368 15.662 1.00 92.88 311 THR A C 1
ATOM 2484 O O . THR A 1 311 ? -5.855 6.771 16.365 1.00 92.88 311 THR A O 1
ATOM 2487 N N . GLU A 1 312 ? -3.827 7.089 15.453 1.00 92.50 312 GLU A N 1
ATOM 2488 C CA . GLU A 1 312 ? -3.588 8.412 16.042 1.00 92.50 312 GLU A CA 1
ATOM 2489 C C . GLU A 1 312 ? -4.652 9.426 15.610 1.00 92.50 312 GLU A C 1
ATOM 2491 O O . GLU A 1 312 ? -5.274 10.071 16.460 1.00 92.50 312 GLU A O 1
ATOM 2496 N N . ILE A 1 313 ? -4.958 9.507 14.310 1.00 90.56 313 ILE A N 1
ATOM 2497 C CA . ILE A 1 313 ? -6.001 10.411 13.809 1.00 90.56 313 ILE A CA 1
ATOM 2498 C C . ILE A 1 313 ? -7.374 10.041 14.376 1.00 90.56 313 ILE A C 1
ATOM 2500 O O . ILE A 1 313 ? -8.167 10.925 14.713 1.00 90.56 313 ILE A O 1
ATOM 2504 N N . HIS A 1 314 ? -7.682 8.748 14.512 1.00 90.94 314 HIS A N 1
ATOM 2505 C CA . HIS A 1 314 ? -8.937 8.315 15.120 1.00 90.94 314 HIS A CA 1
ATOM 2506 C C . HIS A 1 314 ? -9.053 8.749 16.590 1.00 90.94 314 HIS A C 1
ATOM 2508 O O . HIS A 1 314 ? -10.109 9.242 17.007 1.00 90.94 314 HIS A O 1
ATOM 2514 N N . LEU A 1 315 ? -7.980 8.593 17.371 1.00 92.19 315 LEU A N 1
ATOM 2515 C CA . LEU A 1 315 ? -7.936 9.005 18.775 1.00 92.19 315 LEU A CA 1
ATOM 2516 C C . LEU A 1 315 ? -8.050 10.526 18.914 1.00 92.19 315 LEU A C 1
ATOM 2518 O O . LEU A 1 315 ? -8.863 11.005 19.708 1.00 92.19 315 LEU A O 1
ATOM 2522 N N . ALA A 1 316 ? -7.326 11.284 18.087 1.00 91.69 316 ALA A N 1
ATOM 2523 C CA . ALA A 1 316 ? -7.392 12.742 18.060 1.00 91.69 316 ALA A CA 1
ATOM 2524 C C . ALA A 1 316 ? -8.811 13.241 17.729 1.00 91.69 316 ALA A C 1
ATOM 2526 O O . ALA A 1 316 ? -9.374 14.052 18.467 1.00 91.69 316 ALA A O 1
ATOM 2527 N N . LYS A 1 317 ? -9.444 12.702 16.675 1.00 90.12 317 LYS A N 1
ATOM 2528 C CA . LYS A 1 317 ? -10.834 13.030 16.297 1.00 90.12 317 LYS A CA 1
ATOM 2529 C C . LYS A 1 317 ? -11.836 12.698 17.399 1.00 90.12 317 LYS A C 1
ATOM 2531 O O . LYS A 1 317 ? -12.759 13.475 17.653 1.00 90.12 317 LYS A O 1
ATOM 2536 N N . SER A 1 318 ? -11.658 11.557 18.061 1.00 90.31 318 SER A N 1
ATOM 2537 C CA . SER A 1 318 ? -12.527 11.136 19.161 1.00 90.31 318 SER A CA 1
ATOM 2538 C C . SER A 1 318 ? -12.391 12.069 20.365 1.00 90.31 318 SER A C 1
ATOM 2540 O O . SER A 1 318 ? -13.404 12.515 20.900 1.00 90.31 318 SER A O 1
ATOM 2542 N N . SER A 1 319 ? -11.159 12.436 20.734 1.00 92.62 319 SER A N 1
ATOM 2543 C CA . SER A 1 319 ? -10.874 13.396 21.808 1.00 92.62 319 SER A CA 1
ATOM 2544 C C . SER A 1 319 ? -11.495 14.768 21.524 1.00 92.62 319 SER A C 1
ATOM 2546 O O . SER A 1 319 ? -12.257 15.287 22.342 1.00 92.62 319 SER A O 1
ATOM 2548 N N . MET A 1 320 ? -11.287 15.304 20.315 1.00 91.88 320 MET A N 1
ATOM 2549 C CA . MET A 1 320 ? -11.902 16.562 19.875 1.00 91.88 320 MET A CA 1
ATOM 2550 C C . MET A 1 320 ? -13.432 16.509 19.937 1.00 91.88 320 MET A C 1
ATOM 2552 O O . MET A 1 320 ? -14.067 17.429 20.446 1.00 91.88 320 MET A O 1
ATOM 2556 N N . THR A 1 321 ? -14.042 15.411 19.483 1.00 90.62 321 THR A N 1
ATOM 2557 C CA . THR A 1 321 ? -15.504 15.235 19.521 1.00 90.62 321 THR A CA 1
ATOM 2558 C C . THR A 1 321 ? -16.037 15.232 20.954 1.00 90.62 321 THR A C 1
ATOM 2560 O O . THR A 1 321 ? -17.079 15.828 21.230 1.00 90.62 321 THR A O 1
ATOM 2563 N N . VAL A 1 322 ? -15.337 14.574 21.883 1.00 90.25 322 VAL A N 1
ATOM 2564 C CA . VAL A 1 322 ? -15.700 14.575 23.307 1.00 90.25 322 VAL A CA 1
ATOM 2565 C C . VAL A 1 322 ? -15.586 15.985 23.886 1.00 90.25 322 VAL A C 1
ATOM 2567 O O . VAL A 1 322 ? -16.504 16.426 24.579 1.00 90.25 322 VAL A O 1
ATOM 2570 N N . GLN A 1 323 ? -14.514 16.711 23.567 1.00 91.25 323 GLN A N 1
ATOM 2571 C CA . GLN A 1 323 ? -14.306 18.070 24.058 1.00 91.25 323 GLN A CA 1
ATOM 2572 C C . GLN A 1 323 ? -15.355 19.049 23.521 1.00 91.25 323 GLN A C 1
ATOM 2574 O O . GLN A 1 323 ? -15.906 19.825 24.295 1.00 91.25 323 GLN A O 1
ATOM 2579 N N . LEU A 1 324 ? -15.717 18.962 22.238 1.00 90.38 324 LEU A N 1
ATOM 2580 C CA . LEU A 1 324 ? -16.786 19.774 21.641 1.00 90.38 324 LEU A CA 1
ATOM 2581 C C . LEU A 1 324 ? -18.154 19.511 22.287 1.00 90.38 324 LEU A C 1
ATOM 2583 O O . LEU A 1 324 ? -18.964 20.427 22.411 1.00 90.38 324 LEU A O 1
ATOM 2587 N N . ARG A 1 325 ? -18.426 18.273 22.722 1.00 86.25 325 ARG A N 1
ATOM 2588 C CA . ARG A 1 325 ? -19.664 17.943 23.450 1.00 86.25 325 ARG A CA 1
ATOM 2589 C C . ARG A 1 325 ? -19.669 18.511 24.865 1.00 86.25 325 ARG A C 1
ATOM 2591 O O . ARG A 1 325 ? -20.699 19.012 25.297 1.00 86.25 325 ARG A O 1
ATOM 2598 N N . LYS A 1 326 ? -18.538 18.436 25.572 1.00 86.69 326 LYS A N 1
ATOM 2599 C CA . LYS A 1 326 ? -18.390 18.970 26.936 1.00 86.69 326 LYS A CA 1
ATOM 2600 C C . LYS A 1 326 ? -18.335 20.500 26.974 1.00 86.69 326 LYS A C 1
ATOM 2602 O O . LYS A 1 326 ? -18.800 21.094 27.935 1.00 86.69 326 LYS A O 1
ATOM 2607 N N . GLY A 1 327 ? -17.769 21.119 25.939 1.00 77.38 327 GLY A N 1
ATOM 2608 C CA . GLY A 1 327 ? -17.571 22.565 25.833 1.00 77.38 327 GLY A CA 1
ATOM 2609 C C . GLY A 1 327 ? -18.823 23.363 25.468 1.00 77.38 327 GLY A C 1
ATOM 2610 O O . GLY A 1 327 ? -18.782 24.588 25.525 1.00 77.38 327 GLY A O 1
ATOM 2611 N N . LYS A 1 328 ? -19.944 22.709 25.128 1.00 67.38 328 LYS A N 1
ATOM 2612 C CA . LYS A 1 328 ? -21.243 23.387 25.083 1.00 67.38 328 LYS A CA 1
ATOM 2613 C C . LYS A 1 328 ? -21.645 23.722 26.517 1.00 67.38 328 LYS A C 1
ATOM 2615 O O . LYS A 1 328 ? -22.193 22.875 27.222 1.00 67.38 328 LYS A O 1
ATOM 2620 N N . THR A 1 329 ? -21.358 24.945 26.958 1.00 61.50 329 THR A N 1
ATOM 2621 C CA . THR A 1 329 ? -22.000 25.498 28.147 1.00 61.50 329 THR A CA 1
ATOM 2622 C C . THR A 1 329 ? -23.505 25.431 27.905 1.00 61.50 329 THR A C 1
ATOM 2624 O O . THR A 1 329 ? -23.998 25.910 26.886 1.00 61.50 329 THR A O 1
ATOM 2627 N N . GLN A 1 330 ? -24.255 24.794 28.807 1.00 62.53 330 GLN A N 1
ATOM 2628 C CA . GLN A 1 330 ? -25.677 25.097 28.889 1.00 62.53 330 GLN A CA 1
ATOM 2629 C C . GLN A 1 330 ? -25.755 26.581 29.251 1.00 62.53 330 GLN A C 1
ATOM 2631 O O . GLN A 1 330 ? -25.493 26.959 30.394 1.00 62.53 330 GLN A O 1
ATOM 2636 N N . THR A 1 331 ? -26.018 27.443 28.270 1.00 62.88 331 THR A N 1
ATOM 2637 C CA . THR A 1 331 ? -26.487 28.795 28.552 1.00 62.88 331 THR A CA 1
ATOM 2638 C C . THR A 1 331 ? -27.702 28.657 29.461 1.00 62.88 331 THR A C 1
ATOM 2640 O O . THR A 1 331 ? -28.574 27.826 29.216 1.00 62.88 331 THR A O 1
ATOM 2643 N N . LYS A 1 332 ? -27.730 29.430 30.552 1.00 60.03 332 LYS A N 1
ATOM 2644 C CA . LYS A 1 332 ? -28.816 29.409 31.548 1.00 60.03 332 LYS A CA 1
ATOM 2645 C C . LYS A 1 332 ? -30.197 29.707 30.950 1.00 60.03 332 LYS A C 1
ATOM 2647 O O . LYS A 1 332 ? -31.197 29.427 31.601 1.00 60.03 332 LYS A O 1
ATOM 2652 N N . ASP A 1 333 ? -30.249 30.199 29.719 1.00 58.12 333 ASP A N 1
ATOM 2653 C CA . ASP A 1 333 ? -31.473 30.313 28.946 1.00 58.12 333 ASP A CA 1
ATOM 2654 C C . ASP A 1 333 ? -31.696 29.022 28.155 1.00 58.12 333 ASP A C 1
ATOM 2656 O O . ASP A 1 333 ? -31.178 28.838 27.055 1.00 58.12 333 ASP A O 1
ATOM 2660 N N . GLY A 1 334 ? -32.457 28.100 28.745 1.00 60.53 334 GLY A N 1
ATOM 2661 C CA . GLY A 1 334 ? -33.000 26.930 28.058 1.00 60.53 334 GLY A CA 1
ATOM 2662 C C . GLY A 1 334 ? -34.058 27.326 27.025 1.00 60.53 334 GLY A C 1
ATOM 2663 O O . GLY A 1 334 ? -35.246 27.089 27.245 1.00 60.53 334 GLY A O 1
ATOM 2664 N N . ARG A 1 335 ? -33.631 27.933 25.916 1.00 39.75 335 ARG A N 1
ATOM 2665 C CA . ARG A 1 335 ? -34.424 28.109 24.696 1.00 39.75 335 ARG A CA 1
ATOM 2666 C C . ARG A 1 335 ? -33.633 27.715 23.463 1.00 39.75 335 ARG A C 1
ATOM 2668 O O . ARG A 1 335 ? -32.457 28.123 23.364 1.00 39.75 335 ARG A O 1
#

pLDDT: mean 73.29, std 23.27, range [24.56, 96.75]

Mean predicted aligned error: 16.44 Å